Protein AF-A0A662HVH0-F1 (afdb_monomer)

Sequence (252 aa):
MDRKVLMILLIAVSIFCIAAAYYYLGSHKGSSITCSENSIVYVYSSQKQKEKAEKFFETFKQLAAREGLNLSSVETCVIDANSLSRKLRMYPALMYRGKVSGLEQITVGEIDGYHIVDYMVSLNVARYAGIEPTFTYEAKAFIVSGSSPWSRPSVDVSKMKSELERLALAKITDVVEVGVEDSPVEVDVAPALIFESTYNLSEGVQYLEKTGNNYYMLLKAYNVRLAQDYLGAEAAELRKLPAVLSKDLPSL

Secondary structure (DSSP, 8-state):
--HHHHHHHHHHHHHHHHHHHHHHHHTT------PPTTEEEEEESSHHHHTTHHHHHHHHHHHHHHTT---TTSEEEEEEGGGSSS--SEESEEEEES--TTGGGGEEEEETTEEEE-HHHHHHHHHHTT---EESSEEEEEEEE-SSGGGS--S-GGG-HHHHHHHHTSEEEEEEEEEGGG-SS--SEESEEEEE-SS-TTTT-TTEEE-SSSEEEE-HHHHHHHHHHHH--S--EESS--TTTTSSSPP-

Structure (mmCIF, N/CA/C/O backbone):
data_AF-A0A662HVH0-F1
#
_entry.id   AF-A0A662HVH0-F1
#
loop_
_atom_site.group_PDB
_atom_site.id
_atom_site.type_symbol
_atom_site.label_atom_id
_atom_site.label_alt_id
_atom_site.label_comp_id
_atom_site.label_asym_id
_atom_site.label_entity_id
_atom_site.label_seq_id
_atom_site.pdbx_PDB_ins_code
_atom_site.Cartn_x
_atom_site.Cartn_y
_atom_site.Cartn_z
_atom_site.occupancy
_atom_site.B_iso_or_equiv
_atom_site.auth_seq_id
_atom_site.auth_comp_id
_atom_site.auth_asym_id
_atom_site.auth_atom_id
_atom_site.pdbx_PDB_model_num
ATOM 1 N N . MET A 1 1 ? 9.555 -57.363 22.159 1.00 58.09 1 MET A N 1
ATOM 2 C CA . MET A 1 1 ? 9.105 -56.258 23.032 1.00 58.09 1 MET A CA 1
ATOM 3 C C . MET A 1 1 ? 7.840 -56.717 23.739 1.00 58.09 1 MET A C 1
ATOM 5 O O . MET A 1 1 ? 6.946 -57.204 23.059 1.00 58.09 1 MET A O 1
ATOM 9 N N . ASP A 1 2 ? 7.809 -56.673 25.072 1.00 78.06 2 ASP A N 1
ATOM 10 C CA . ASP A 1 2 ? 6.676 -57.167 25.868 1.00 78.06 2 ASP A CA 1
ATOM 11 C C . ASP A 1 2 ? 5.392 -56.396 25.507 1.00 78.06 2 ASP A C 1
ATOM 13 O O . ASP A 1 2 ? 5.405 -55.171 25.355 1.00 78.06 2 ASP A O 1
ATOM 17 N N . ARG A 1 3 ? 4.276 -57.115 25.353 1.00 71.06 3 ARG A N 1
ATOM 18 C CA . ARG A 1 3 ? 2.962 -56.569 24.979 1.00 71.06 3 ARG A CA 1
ATOM 19 C C . ARG A 1 3 ? 2.502 -55.483 25.961 1.00 71.06 3 ARG A C 1
ATOM 21 O O . ARG A 1 3 ? 1.822 -54.547 25.551 1.00 71.06 3 ARG A O 1
ATOM 28 N N . LYS A 1 4 ? 2.933 -55.565 27.226 1.00 71.94 4 LYS A N 1
ATOM 29 C CA . LYS A 1 4 ? 2.691 -54.537 28.253 1.00 71.94 4 LYS A CA 1
ATOM 30 C C . LYS A 1 4 ? 3.462 -53.243 27.983 1.00 71.94 4 LYS A C 1
ATOM 32 O O . LYS A 1 4 ? 2.906 -52.160 28.130 1.00 71.94 4 LYS A O 1
ATOM 37 N N . VAL A 1 5 ? 4.710 -53.350 27.527 1.00 75.69 5 VAL A N 1
ATOM 38 C CA . VAL A 1 5 ? 5.564 -52.196 27.193 1.00 75.69 5 VAL A CA 1
ATOM 39 C C . VAL A 1 5 ? 5.031 -51.468 25.957 1.00 75.69 5 VAL A C 1
ATOM 41 O O . VAL A 1 5 ? 4.975 -50.241 25.947 1.00 75.69 5 VAL A O 1
ATOM 44 N N . LEU A 1 6 ? 4.548 -52.211 24.953 1.00 75.31 6 LEU A N 1
ATOM 45 C CA . LEU A 1 6 ? 3.899 -51.635 23.769 1.00 75.31 6 LEU A CA 1
ATOM 46 C C . LEU A 1 6 ? 2.610 -50.869 24.131 1.00 75.31 6 LEU A C 1
ATOM 48 O O . LEU A 1 6 ? 2.374 -49.784 23.607 1.00 75.31 6 LEU A O 1
ATOM 52 N N . MET A 1 7 ? 1.796 -51.406 25.046 1.00 76.12 7 MET A N 1
ATOM 53 C CA . MET A 1 7 ? 0.560 -50.751 25.494 1.00 76.12 7 MET A CA 1
ATOM 54 C C . MET A 1 7 ? 0.833 -49.440 26.241 1.00 76.12 7 MET A C 1
ATOM 56 O O . MET A 1 7 ? 0.170 -48.439 25.981 1.00 76.12 7 MET A O 1
ATOM 60 N N . ILE A 1 8 ? 1.834 -49.426 27.127 1.00 81.50 8 ILE A N 1
ATOM 61 C CA . ILE A 1 8 ? 2.221 -48.227 27.886 1.00 81.50 8 ILE A CA 1
ATOM 62 C C . ILE A 1 8 ? 2.733 -47.128 26.944 1.00 81.50 8 ILE A C 1
ATOM 64 O O . ILE A 1 8 ? 2.356 -45.967 27.096 1.00 81.50 8 ILE A O 1
ATOM 68 N N . LEU A 1 9 ? 3.530 -47.490 25.934 1.00 79.50 9 LEU A N 1
ATOM 69 C CA . LEU A 1 9 ? 4.018 -46.551 24.919 1.00 79.50 9 LEU A CA 1
ATOM 70 C C . LEU A 1 9 ? 2.881 -45.931 24.100 1.00 79.50 9 LEU A C 1
ATOM 72 O O . LEU A 1 9 ? 2.877 -44.722 23.886 1.00 79.50 9 LEU A O 1
ATOM 76 N N . LEU A 1 10 ? 1.889 -46.724 23.689 1.00 79.69 10 LEU A N 1
ATOM 77 C CA . LEU A 1 10 ? 0.737 -46.210 22.940 1.00 79.69 10 LEU A CA 1
ATOM 78 C C . LEU A 1 10 ? -0.108 -45.235 23.768 1.00 79.69 10 LEU A C 1
ATOM 80 O O . LEU A 1 10 ? -0.537 -44.205 23.246 1.00 79.69 10 LEU A O 1
ATOM 84 N N . ILE A 1 11 ? -0.309 -45.521 25.057 1.00 83.50 11 ILE A N 1
ATOM 85 C CA . ILE A 1 11 ? -1.021 -44.626 25.982 1.00 83.50 11 ILE A CA 1
ATOM 86 C C . ILE A 1 11 ? -0.234 -43.325 26.193 1.00 83.50 11 ILE A C 1
ATOM 88 O O . ILE A 1 11 ? -0.804 -42.240 26.120 1.00 83.50 11 ILE A O 1
ATOM 92 N N . ALA A 1 12 ? 1.084 -43.402 26.386 1.00 81.62 12 ALA A N 1
ATOM 93 C CA . ALA A 1 12 ? 1.922 -42.216 26.555 1.00 81.62 12 ALA A CA 1
ATOM 94 C C . ALA A 1 12 ? 1.919 -41.313 25.307 1.00 81.62 12 ALA A C 1
ATOM 96 O O . ALA A 1 12 ? 1.775 -40.097 25.428 1.00 81.62 12 ALA A O 1
ATOM 97 N N . VAL A 1 13 ? 2.012 -41.899 24.107 1.00 84.00 13 VAL A N 1
ATOM 98 C CA . VAL A 1 13 ? 1.968 -41.152 22.838 1.00 84.00 13 VAL A CA 1
ATOM 99 C C . VAL A 1 13 ? 0.604 -40.501 22.629 1.00 84.00 13 VAL A C 1
ATOM 101 O O . VAL A 1 13 ? 0.537 -39.337 22.252 1.00 84.00 13 VAL A O 1
ATOM 104 N N . SER A 1 14 ? -0.490 -41.207 22.920 1.00 79.12 14 SER A N 1
ATOM 105 C CA . SER A 1 14 ? -1.839 -40.646 22.771 1.00 79.12 14 SER A CA 1
ATOM 106 C C . SER A 1 14 ? -2.115 -39.513 23.763 1.00 79.12 14 SER A C 1
ATOM 108 O O . SER A 1 14 ? -2.644 -38.480 23.355 1.00 79.12 14 SER A O 1
ATOM 110 N N . ILE A 1 15 ? -1.676 -39.631 25.021 1.00 83.12 15 ILE A N 1
ATOM 111 C CA . ILE A 1 15 ? -1.747 -38.531 25.998 1.00 83.12 15 ILE A CA 1
ATOM 112 C C . ILE A 1 15 ? -0.917 -37.333 25.523 1.00 83.12 15 ILE A C 1
ATOM 114 O O . ILE A 1 15 ? -1.390 -36.199 25.594 1.00 83.12 15 ILE A O 1
ATOM 118 N N . PHE A 1 16 ? 0.286 -37.566 24.991 1.00 83.44 16 PHE A N 1
ATOM 119 C CA . PHE A 1 16 ? 1.134 -36.498 24.465 1.00 83.44 16 PHE A CA 1
ATOM 120 C C . PHE A 1 16 ? 0.508 -35.811 23.243 1.00 83.44 16 PHE A C 1
ATOM 122 O O . PHE A 1 16 ? 0.508 -34.587 23.172 1.00 83.44 16 PHE A O 1
ATOM 129 N N . CYS A 1 17 ? -0.098 -36.563 22.319 1.00 78.38 17 CYS A N 1
ATOM 130 C CA . CYS A 1 17 ? -0.823 -36.004 21.177 1.00 78.38 17 CYS A CA 1
ATOM 131 C C . CYS A 1 17 ? -2.046 -35.186 21.609 1.00 78.38 17 CYS A C 1
ATOM 133 O O . CYS A 1 17 ? -2.277 -34.115 21.056 1.00 78.38 17 CYS A O 1
ATOM 135 N N . ILE A 1 18 ? -2.804 -35.648 22.610 1.00 79.69 18 ILE A N 1
ATOM 136 C CA . ILE A 1 18 ? -3.952 -34.906 23.151 1.00 79.69 18 ILE A CA 1
ATOM 137 C C . ILE A 1 18 ? -3.481 -33.626 23.847 1.00 79.69 18 ILE A C 1
ATOM 139 O O . ILE A 1 18 ? -4.064 -32.571 23.621 1.00 79.69 18 ILE A O 1
ATOM 143 N N . ALA A 1 19 ? -2.411 -33.687 24.643 1.00 74.31 19 ALA A N 1
ATOM 144 C CA . ALA A 1 19 ? -1.839 -32.518 25.307 1.00 74.31 19 ALA A CA 1
ATOM 145 C C . ALA A 1 19 ? -1.260 -31.513 24.300 1.00 74.31 19 ALA A C 1
ATOM 147 O O . ALA A 1 19 ? -1.509 -30.317 24.425 1.00 74.31 19 ALA A O 1
ATOM 148 N N . ALA A 1 20 ? -0.555 -31.986 23.268 1.00 73.44 20 ALA A N 1
ATOM 149 C CA . ALA A 1 20 ? -0.045 -31.152 22.185 1.00 73.44 20 ALA A CA 1
ATOM 150 C C . ALA A 1 20 ? -1.188 -30.511 21.388 1.00 73.44 20 ALA A C 1
ATOM 152 O O . ALA A 1 20 ? -1.132 -29.315 21.126 1.00 73.44 20 ALA A O 1
ATOM 153 N N . ALA A 1 21 ? -2.256 -31.254 21.078 1.00 70.94 21 ALA A N 1
ATOM 154 C CA . ALA A 1 21 ? -3.449 -30.713 20.430 1.00 70.94 21 ALA A CA 1
ATOM 155 C C . ALA A 1 21 ? -4.165 -29.683 21.316 1.00 70.94 21 ALA A C 1
ATOM 157 O O . ALA A 1 21 ? -4.548 -28.629 20.821 1.00 70.94 21 ALA A O 1
ATOM 158 N N . TYR A 1 22 ? -4.286 -29.928 22.625 1.00 72.06 22 TYR A N 1
ATOM 159 C CA . TYR A 1 22 ? -4.839 -28.961 23.581 1.00 72.06 22 TYR A CA 1
ATOM 160 C C . TYR A 1 22 ? -3.975 -27.709 23.718 1.00 72.06 22 TYR A C 1
ATOM 162 O O . TYR A 1 22 ? -4.516 -26.620 23.875 1.00 72.06 22 TYR A O 1
ATOM 170 N N . TYR A 1 23 ? -2.651 -27.838 23.641 1.00 68.50 23 TYR A N 1
ATOM 171 C CA . TYR A 1 23 ? -1.737 -26.700 23.675 1.00 68.50 23 TYR A CA 1
ATOM 172 C C . TYR A 1 23 ? -1.801 -25.899 22.367 1.00 68.50 23 TYR A C 1
ATOM 174 O O . TYR A 1 23 ? -1.871 -24.674 22.398 1.00 68.50 23 TYR A O 1
ATOM 182 N N . TYR A 1 24 ? -1.881 -26.580 21.220 1.00 59.34 24 TYR A N 1
ATOM 183 C CA . TYR A 1 24 ? -2.010 -25.951 19.901 1.00 59.34 24 TYR A CA 1
ATOM 184 C C . TYR A 1 24 ? -3.370 -25.257 19.722 1.00 59.34 24 TYR A C 1
ATOM 186 O O . TYR A 1 24 ? -3.438 -24.133 19.236 1.00 59.34 24 TYR A O 1
ATOM 194 N N . LEU A 1 25 ? -4.458 -25.886 20.181 1.00 54.53 25 LEU A N 1
ATOM 195 C CA . LEU A 1 25 ? -5.808 -25.309 20.169 1.00 54.53 25 LEU A CA 1
ATOM 196 C C . LEU A 1 25 ? -5.990 -24.245 21.263 1.00 54.53 25 LEU A C 1
ATOM 198 O O . LEU A 1 25 ? -6.686 -23.254 21.055 1.00 54.53 25 LEU A O 1
ATOM 202 N N . GLY A 1 26 ? -5.349 -24.413 22.422 1.00 43.19 26 GLY A N 1
ATOM 203 C CA . GLY A 1 26 ? -5.381 -23.463 23.535 1.00 43.19 26 GLY A CA 1
ATOM 204 C C . GLY A 1 26 ? -4.586 -22.185 23.265 1.00 43.19 26 GLY A C 1
ATOM 205 O O . GLY A 1 26 ? -5.010 -21.110 23.684 1.00 43.19 26 GLY A O 1
ATOM 206 N N . SER A 1 27 ? -3.493 -22.276 22.498 1.00 42.00 27 SER A N 1
ATOM 207 C CA . SER A 1 27 ? -2.695 -21.123 22.054 1.00 42.00 27 SER A CA 1
ATOM 208 C C . SER A 1 27 ? -3.391 -20.274 20.978 1.00 42.00 27 SER A C 1
ATOM 210 O O . SER A 1 27 ? -2.929 -19.172 20.695 1.00 42.00 27 SER A O 1
ATOM 212 N N . HIS A 1 28 ? -4.506 -20.747 20.408 1.00 43.91 28 HIS A N 1
ATOM 213 C CA . HIS A 1 28 ? -5.344 -20.006 19.457 1.00 43.91 28 HIS A CA 1
ATOM 214 C C . HIS A 1 28 ? -6.602 -19.389 20.083 1.00 43.91 28 HIS A C 1
ATOM 216 O O . HIS A 1 28 ? -7.465 -18.886 19.364 1.00 43.91 28 HIS A O 1
ATOM 222 N N . LYS A 1 29 ? -6.708 -19.330 21.417 1.00 39.53 29 LYS A N 1
ATOM 223 C CA . LYS A 1 29 ? -7.638 -18.389 22.058 1.00 39.53 29 LYS A CA 1
ATOM 224 C C . LYS A 1 29 ? -7.050 -16.982 21.998 1.00 39.53 29 LYS A C 1
ATOM 226 O O . LYS A 1 29 ? -6.612 -16.427 23.003 1.00 39.53 29 LYS A O 1
ATOM 231 N N . GLY A 1 30 ? -7.056 -16.408 20.795 1.00 39.28 30 GLY A N 1
ATOM 232 C CA . GLY A 1 30 ? -7.009 -14.965 20.637 1.00 39.28 30 GLY A CA 1
ATOM 233 C C . GLY A 1 30 ? -8.131 -14.382 21.487 1.00 39.28 30 GLY A C 1
ATOM 234 O O . GLY A 1 30 ? -9.295 -14.744 21.325 1.00 39.28 30 GLY A O 1
ATOM 235 N N . SER A 1 31 ? -7.766 -13.549 22.458 1.00 38.56 31 SER A N 1
ATOM 236 C CA . SER A 1 31 ? -8.693 -12.660 23.148 1.00 38.56 31 SER A CA 1
ATOM 237 C C . SER A 1 31 ? -9.536 -11.968 22.080 1.00 38.56 31 SER A C 1
ATOM 239 O O . SER A 1 31 ? -9.022 -11.101 21.373 1.00 38.56 31 SER A O 1
ATOM 241 N N . SER A 1 32 ? -10.798 -12.371 21.921 1.00 47.47 32 SER A N 1
ATOM 242 C CA . SER A 1 32 ? -11.697 -11.760 20.952 1.00 47.47 32 SER A CA 1
ATOM 243 C C . SER A 1 32 ? -12.052 -10.368 21.466 1.00 47.47 32 SER A C 1
ATOM 245 O O . SER A 1 32 ? -13.050 -10.180 22.161 1.00 47.47 32 SER A O 1
ATOM 247 N N . ILE A 1 33 ? -11.207 -9.381 21.167 1.00 55.00 33 ILE A N 1
ATOM 248 C CA . ILE A 1 33 ? -11.609 -7.979 21.208 1.00 55.00 33 ILE A CA 1
ATOM 249 C C . ILE A 1 33 ? -12.623 -7.839 20.074 1.00 55.00 33 ILE A C 1
ATOM 251 O O . ILE A 1 33 ? -12.277 -7.608 18.920 1.00 55.00 33 ILE A O 1
ATOM 255 N N . THR A 1 34 ? -13.885 -8.116 20.382 1.00 74.62 34 THR A N 1
ATOM 256 C CA . THR A 1 34 ? -14.983 -7.969 19.436 1.00 74.62 34 THR A CA 1
ATOM 257 C C . THR A 1 34 ? -15.445 -6.528 19.477 1.00 74.62 34 THR A C 1
ATOM 259 O O . THR A 1 34 ? -16.114 -6.121 20.425 1.00 74.62 34 THR A O 1
ATOM 262 N N . CYS A 1 35 ? -15.092 -5.764 18.445 1.00 89.94 35 CYS A N 1
ATOM 263 C CA . CYS A 1 35 ? -15.672 -4.446 18.205 1.00 89.94 35 CYS A CA 1
ATOM 264 C C . CYS A 1 35 ? -17.202 -4.549 18.111 1.00 89.94 35 CYS A C 1
ATOM 266 O O . CYS A 1 35 ? -17.718 -5.588 17.686 1.00 89.94 35 CYS A O 1
ATOM 268 N N . SER A 1 36 ? -17.929 -3.496 18.475 1.00 91.38 36 SE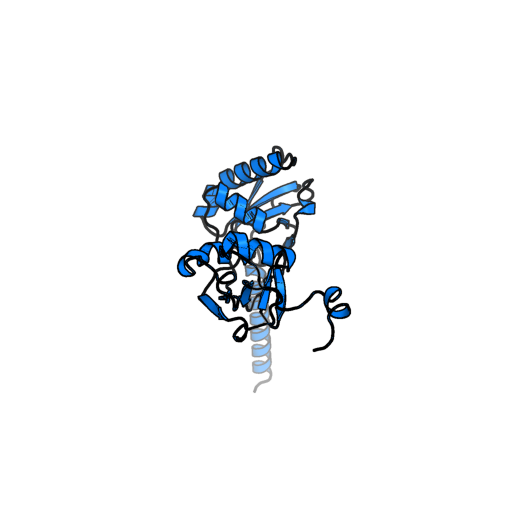R A N 1
ATOM 269 C CA . SER A 1 36 ? -19.380 -3.420 18.276 1.00 91.38 36 SER A CA 1
ATOM 270 C C . SER A 1 36 ? -19.761 -3.611 16.802 1.00 91.38 36 SER A C 1
ATOM 272 O O . SER A 1 36 ? -18.949 -3.409 15.890 1.00 91.38 36 SER A O 1
ATOM 274 N N . GLU A 1 37 ? -20.999 -4.042 16.552 1.00 90.31 37 GLU A N 1
ATOM 275 C CA . GLU A 1 37 ? -21.543 -4.027 15.194 1.00 90.31 37 GLU A CA 1
ATOM 276 C C . GLU A 1 37 ? -21.627 -2.587 14.673 1.00 90.31 37 GLU A C 1
ATOM 278 O O . GLU A 1 37 ? -21.941 -1.669 15.425 1.00 90.31 37 GLU A O 1
ATOM 283 N N . ASN A 1 38 ? -21.372 -2.400 13.375 1.00 93.50 38 ASN A N 1
ATOM 284 C CA . ASN A 1 38 ? -21.363 -1.100 12.693 1.00 93.50 38 ASN A CA 1
ATOM 285 C C . ASN A 1 38 ? -20.290 -0.144 13.239 1.00 93.50 38 ASN A C 1
ATOM 287 O O . ASN A 1 38 ? -20.556 1.023 13.522 1.00 93.50 38 ASN A O 1
ATOM 291 N N . SER A 1 39 ? -19.063 -0.650 13.362 1.00 96.25 39 SER A N 1
ATOM 292 C CA . SER A 1 39 ? -17.900 0.119 13.810 1.00 96.25 39 SER A CA 1
ATOM 293 C C . SER A 1 39 ? -16.828 0.214 12.728 1.00 96.25 39 SER A C 1
ATOM 295 O O . SER A 1 39 ? -16.625 -0.712 11.940 1.00 96.25 39 SER A O 1
ATOM 297 N N . ILE A 1 40 ? -16.117 1.341 12.711 1.00 97.69 40 ILE A N 1
ATOM 298 C CA . ILE A 1 40 ? -14.885 1.532 11.944 1.00 97.69 40 ILE A CA 1
ATOM 299 C C . ILE A 1 40 ? -13.724 1.052 12.810 1.00 97.69 40 ILE A C 1
ATOM 301 O O . ILE A 1 40 ? -13.585 1.436 13.971 1.00 97.69 40 ILE A O 1
ATOM 305 N N . VAL A 1 41 ? -12.866 0.220 12.239 1.00 97.94 41 VAL A N 1
ATOM 306 C CA . VAL A 1 41 ? -11.825 -0.500 12.962 1.00 97.94 41 VAL A CA 1
ATOM 307 C C . VAL A 1 41 ? -10.449 -0.055 12.482 1.00 97.94 41 VAL A C 1
ATOM 309 O O . VAL A 1 41 ? -10.144 -0.102 11.292 1.00 97.94 41 VAL A O 1
ATOM 312 N N . TYR A 1 42 ? -9.608 0.364 13.422 1.00 98.31 42 TYR A N 1
ATOM 313 C CA . TY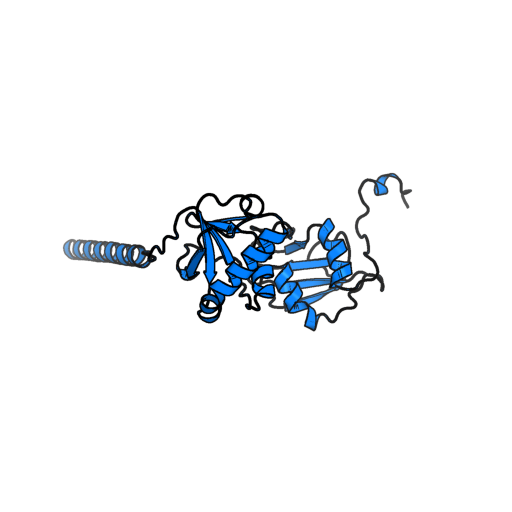R A 1 42 ? -8.202 0.689 13.209 1.00 98.31 42 TYR A CA 1
ATOM 314 C C . TYR A 1 42 ? -7.333 -0.461 13.706 1.00 98.31 42 TYR A C 1
ATOM 316 O O . TYR A 1 42 ? -7.352 -0.801 14.892 1.00 98.31 42 TYR A O 1
ATOM 324 N N . VAL A 1 43 ? -6.554 -1.043 12.800 1.00 98.12 43 VAL A N 1
ATOM 325 C CA . VAL A 1 43 ? -5.641 -2.146 13.106 1.00 98.12 43 VAL A CA 1
ATOM 326 C C . VAL A 1 43 ? -4.219 -1.620 13.173 1.00 98.12 43 VAL A C 1
ATOM 328 O O . VAL A 1 43 ? -3.726 -1.070 12.189 1.00 98.12 43 VAL A O 1
ATOM 331 N N . TYR A 1 44 ? -3.538 -1.819 14.299 1.00 97.94 44 TYR A N 1
ATOM 332 C CA . TYR A 1 44 ? -2.159 -1.365 14.499 1.00 97.94 44 TYR A CA 1
ATOM 333 C C . TYR A 1 44 ? -1.179 -2.532 14.627 1.00 97.94 44 TYR A C 1
ATOM 335 O O . TYR A 1 44 ? -1.528 -3.586 15.150 1.00 97.94 44 TYR A O 1
ATOM 343 N N . SER A 1 45 ? 0.074 -2.327 14.213 1.00 97.38 45 SER A N 1
ATOM 344 C CA . SER A 1 45 ? 1.163 -3.298 14.418 1.00 97.38 45 SER A CA 1
ATOM 345 C C . SER A 1 45 ? 2.173 -2.878 15.488 1.00 97.38 45 SER A C 1
ATOM 347 O O . SER A 1 45 ? 3.049 -3.659 15.856 1.00 97.38 45 SER A O 1
ATOM 349 N N . SER A 1 46 ? 2.084 -1.643 15.991 1.00 97.62 46 SER A N 1
ATOM 350 C CA . SER A 1 46 ? 2.996 -1.118 17.009 1.00 97.62 46 SER A CA 1
ATOM 351 C C . SER A 1 46 ? 2.304 -0.176 17.991 1.00 97.62 46 SER A C 1
ATOM 353 O O . SER A 1 46 ? 1.302 0.464 17.669 1.00 97.62 46 SER A O 1
ATOM 355 N N . GLN A 1 47 ? 2.896 -0.023 19.176 1.00 96.62 47 GLN A N 1
ATOM 356 C CA . GLN A 1 47 ? 2.408 0.903 20.202 1.00 96.62 47 GLN A CA 1
ATOM 357 C C . GLN A 1 47 ? 2.374 2.363 19.704 1.00 96.62 47 GLN A C 1
ATOM 359 O O . GLN A 1 47 ? 1.402 3.072 19.945 1.00 96.62 47 GLN A O 1
ATOM 364 N N . LYS A 1 48 ? 3.373 2.781 18.910 1.00 96.88 48 LYS A N 1
ATOM 365 C CA . LYS A 1 48 ? 3.405 4.116 18.283 1.00 96.88 48 LYS A CA 1
ATOM 366 C C . LYS A 1 48 ? 2.229 4.361 17.335 1.00 96.88 48 LYS A C 1
ATOM 368 O O . LYS A 1 48 ? 1.775 5.493 17.207 1.00 96.88 48 LYS A O 1
ATOM 373 N N . GLN A 1 49 ? 1.769 3.327 16.631 1.00 97.56 49 GLN A N 1
ATOM 374 C CA . GLN A 1 49 ? 0.577 3.417 15.787 1.00 97.56 49 GLN A CA 1
ATOM 375 C C . GLN A 1 49 ? -0.687 3.462 16.650 1.00 97.56 49 GLN A C 1
ATOM 377 O O . GLN A 1 49 ? -1.514 4.348 16.461 1.00 97.56 49 GLN A O 1
ATOM 382 N N . LYS A 1 50 ? -0.793 2.586 17.659 1.00 97.69 50 LYS A N 1
ATOM 383 C CA . LYS A 1 50 ? -1.922 2.557 18.602 1.00 97.69 50 LYS A CA 1
ATOM 384 C C . LYS A 1 50 ? -2.222 3.930 19.209 1.00 97.69 50 LYS A C 1
ATOM 386 O O . LYS A 1 50 ? -3.372 4.352 19.228 1.00 97.69 50 LYS A O 1
ATOM 391 N N . GLU A 1 51 ? -1.190 4.644 19.650 1.00 97.56 51 GLU A N 1
ATOM 392 C CA . GLU A 1 51 ? -1.301 5.986 20.246 1.00 97.56 51 GLU A CA 1
ATOM 393 C C . GLU A 1 51 ? -1.823 7.056 19.275 1.00 97.56 51 GLU A C 1
ATOM 395 O O . GLU A 1 51 ? -2.306 8.097 19.707 1.00 97.56 51 GLU A O 1
ATOM 400 N N . LYS A 1 52 ? -1.757 6.809 17.962 1.00 97.75 52 LYS A N 1
ATOM 401 C CA . LYS A 1 52 ? -2.226 7.729 16.918 1.00 97.75 52 LYS A CA 1
ATOM 402 C C . LYS A 1 52 ? -3.579 7.328 16.313 1.00 97.75 52 LYS A C 1
ATOM 404 O O . LYS A 1 52 ? -3.998 7.939 15.329 1.00 97.75 52 LYS A O 1
ATOM 409 N N . ALA A 1 53 ? -4.264 6.331 16.878 1.00 97.75 53 ALA A N 1
ATOM 410 C CA . ALA A 1 53 ? -5.531 5.821 16.351 1.00 97.75 53 ALA A CA 1
ATOM 411 C C . ALA A 1 53 ? -6.627 6.898 16.268 1.00 97.75 53 ALA A C 1
ATOM 413 O O . ALA A 1 53 ? -7.306 7.000 15.251 1.00 97.75 53 ALA A O 1
ATOM 414 N N . GLU A 1 54 ? -6.766 7.741 17.295 1.00 97.50 54 GLU A N 1
ATOM 415 C CA . GLU A 1 54 ? -7.761 8.824 17.318 1.00 97.50 54 GLU A CA 1
ATOM 416 C C . GLU A 1 54 ? -7.553 9.801 16.155 1.00 97.50 54 GLU A C 1
ATOM 418 O O . GLU A 1 54 ? -8.454 9.997 15.340 1.00 97.50 54 GLU A O 1
ATOM 423 N N . LYS A 1 55 ? -6.319 10.291 15.982 1.00 97.94 55 LYS A N 1
ATOM 424 C CA . LYS A 1 55 ? -5.947 11.155 14.855 1.00 97.94 55 LYS A CA 1
ATOM 425 C C . LYS A 1 55 ? -6.217 10.489 13.506 1.00 97.94 55 LYS A C 1
ATOM 427 O O . LYS A 1 55 ? -6.643 11.155 12.562 1.00 97.94 55 LYS A O 1
ATOM 432 N N . PHE A 1 56 ? -5.963 9.185 13.387 1.00 98.44 56 PHE A N 1
ATOM 433 C CA . PHE A 1 56 ? -6.272 8.442 12.168 1.00 98.44 56 PHE A CA 1
ATOM 434 C C . PHE A 1 56 ? -7.779 8.442 11.884 1.00 98.44 56 PHE A C 1
ATOM 436 O O . PHE A 1 56 ? -8.176 8.739 10.760 1.00 98.44 56 PHE A O 1
ATOM 443 N N . PHE A 1 57 ? -8.623 8.164 12.882 1.00 98.06 57 PHE A N 1
ATOM 444 C CA . PHE A 1 57 ? -10.077 8.184 12.712 1.00 98.06 57 PHE A CA 1
ATOM 445 C C . PHE A 1 57 ? -10.610 9.566 12.356 1.00 98.06 57 PHE A C 1
ATOM 447 O O . PHE A 1 57 ? -11.422 9.673 11.442 1.00 98.06 57 PHE A O 1
ATOM 454 N N . GLU A 1 58 ? -10.158 10.616 13.040 1.00 97.25 58 GLU A N 1
ATOM 455 C CA . GLU A 1 58 ? -10.538 11.993 12.715 1.00 97.25 58 GLU A CA 1
ATOM 456 C C . GLU A 1 58 ? -10.174 12.332 11.270 1.00 97.25 58 GLU A C 1
ATOM 458 O O . GLU A 1 58 ? -11.013 12.822 10.513 1.00 97.25 58 GLU A O 1
ATOM 463 N N . THR A 1 59 ? -8.948 11.995 10.862 1.00 97.88 59 THR A N 1
ATOM 464 C CA . THR A 1 59 ? -8.466 12.206 9.494 1.00 97.88 59 THR A CA 1
ATOM 465 C C . THR A 1 59 ? -9.317 11.432 8.489 1.00 97.88 59 THR A C 1
ATOM 467 O O . THR A 1 59 ? -9.759 11.998 7.493 1.00 97.88 59 THR A O 1
ATOM 470 N N . PHE A 1 60 ? -9.603 10.156 8.757 1.00 97.81 60 PHE A N 1
ATOM 471 C CA . PHE A 1 60 ? -10.445 9.341 7.888 1.00 97.81 60 PHE A CA 1
ATOM 472 C C . PHE A 1 60 ? -11.856 9.915 7.764 1.00 97.81 60 PHE A C 1
ATOM 474 O O . PHE A 1 60 ? -12.334 10.103 6.650 1.00 97.81 60 PHE A O 1
ATOM 481 N N . LYS A 1 61 ? -12.505 10.254 8.883 1.00 96.31 61 LYS A N 1
ATOM 482 C CA . LYS A 1 61 ? -13.856 10.830 8.897 1.00 96.31 61 LYS A CA 1
ATOM 483 C C . LYS A 1 61 ? -13.905 12.170 8.156 1.00 96.31 61 LYS A C 1
ATOM 485 O O . LYS A 1 61 ? -14.861 12.417 7.428 1.00 96.31 61 LYS A O 1
ATOM 490 N N . GLN A 1 62 ? -12.878 13.012 8.289 1.00 95.75 62 GLN A N 1
ATOM 491 C CA . GLN A 1 62 ? -12.774 14.271 7.545 1.00 95.75 62 GLN A CA 1
ATOM 492 C C . GLN A 1 62 ? -12.622 14.048 6.038 1.00 95.75 62 GLN A C 1
ATOM 494 O O . GLN A 1 62 ? -13.274 14.738 5.257 1.00 95.75 62 GLN A O 1
ATOM 499 N N . LEU A 1 63 ? -11.775 13.103 5.621 1.00 94.62 63 LEU A N 1
ATOM 500 C CA . LEU A 1 63 ? -11.599 12.765 4.207 1.00 94.62 63 LEU A CA 1
ATOM 501 C C . LEU A 1 63 ? -12.876 12.144 3.628 1.00 94.62 63 LEU A C 1
ATOM 503 O O . LEU A 1 63 ? -13.344 12.589 2.588 1.00 94.62 63 LEU A O 1
ATOM 507 N N . ALA A 1 64 ? -13.494 11.203 4.341 1.00 94.25 64 ALA A N 1
ATOM 508 C CA . ALA A 1 64 ? -14.758 10.587 3.953 1.00 94.25 64 ALA A CA 1
ATOM 509 C C . ALA A 1 64 ? -15.877 11.632 3.786 1.00 94.25 64 ALA A C 1
ATOM 511 O O . ALA A 1 64 ? -16.589 11.612 2.786 1.00 94.25 64 ALA A O 1
ATOM 512 N N . ALA A 1 65 ? -15.981 12.602 4.702 1.00 94.50 65 ALA A N 1
ATOM 513 C CA . ALA A 1 65 ? -16.975 13.670 4.611 1.00 94.50 65 ALA A CA 1
ATOM 514 C C . ALA A 1 65 ? -16.801 14.552 3.361 1.00 94.50 65 ALA A C 1
ATOM 516 O O . ALA A 1 65 ? -17.797 15.012 2.804 1.00 94.50 65 ALA A O 1
ATOM 517 N N . ARG A 1 66 ? -15.562 14.766 2.891 1.00 92.25 66 ARG A N 1
ATOM 518 C CA . ARG A 1 66 ? -15.287 15.501 1.638 1.00 92.25 66 ARG A CA 1
ATOM 519 C C . ARG A 1 66 ? -15.765 14.745 0.403 1.00 92.25 66 ARG A C 1
ATOM 521 O O . ARG A 1 66 ? -16.220 15.376 -0.542 1.00 92.25 66 ARG A O 1
ATOM 528 N N . GLU A 1 67 ? -15.730 13.419 0.459 1.00 90.44 67 GLU A N 1
ATOM 529 C CA . GLU A 1 67 ? -16.266 12.525 -0.573 1.00 90.44 67 GLU A CA 1
ATOM 530 C C . GLU A 1 67 ? -17.781 12.270 -0.406 1.00 90.44 67 GLU A C 1
ATOM 532 O O . GLU A 1 67 ? -18.354 11.406 -1.064 1.00 90.44 67 GLU A O 1
ATOM 537 N N . GLY A 1 68 ? -18.456 13.007 0.488 1.00 91.94 68 GLY A N 1
ATOM 538 C CA . GLY A 1 68 ? -19.900 12.898 0.718 1.00 91.94 68 GLY A CA 1
ATOM 539 C C . GLY A 1 68 ? -20.326 11.761 1.656 1.00 91.94 68 GLY A C 1
ATOM 540 O O . GLY A 1 68 ? -21.523 11.528 1.823 1.00 91.94 68 GLY A O 1
ATOM 541 N N . LEU A 1 69 ? -19.383 11.073 2.305 1.00 92.69 69 LEU A N 1
ATOM 542 C CA . LEU A 1 69 ? -19.658 10.003 3.266 1.00 92.69 69 LEU A CA 1
ATOM 543 C C . LEU A 1 69 ? -19.676 10.543 4.702 1.00 92.69 69 LEU A C 1
ATOM 545 O O . LEU A 1 69 ? -18.640 10.879 5.278 1.00 92.69 69 LEU A O 1
ATOM 549 N N . ASN A 1 70 ? -20.856 10.594 5.324 1.00 91.81 70 ASN A N 1
ATOM 550 C CA . ASN A 1 70 ? -20.976 11.013 6.719 1.00 91.81 70 ASN A CA 1
ATOM 551 C C . ASN A 1 70 ? -20.741 9.840 7.682 1.00 91.81 70 ASN A C 1
ATOM 553 O O . ASN A 1 70 ? -21.635 9.035 7.928 1.00 91.81 70 ASN A O 1
ATOM 557 N N . LEU A 1 71 ? -19.544 9.795 8.268 1.00 93.56 71 LEU A N 1
ATOM 558 C CA . LEU A 1 71 ? -19.129 8.771 9.233 1.00 93.56 71 LEU A CA 1
ATOM 559 C C . LEU A 1 71 ? -18.981 9.314 10.665 1.00 93.56 71 LEU A C 1
ATOM 561 O O . LEU A 1 71 ? -18.387 8.664 11.526 1.00 93.56 71 LEU A O 1
ATOM 565 N N . SER A 1 72 ? -19.480 10.524 10.933 1.00 90.00 72 SER A N 1
ATOM 566 C CA . SER A 1 72 ? -19.275 11.216 12.215 1.00 90.00 72 SER A CA 1
ATOM 567 C C . SER A 1 72 ? -19.790 10.406 13.410 1.00 90.00 72 SER A C 1
ATOM 569 O O . SER A 1 72 ? -19.048 10.219 14.375 1.00 90.00 72 SER A O 1
ATOM 571 N N . SER A 1 73 ? -20.997 9.847 13.293 1.00 90.25 73 SER A N 1
ATOM 572 C CA . SER A 1 73 ? -21.677 9.054 14.325 1.00 90.25 73 SER A CA 1
ATOM 573 C C . SER A 1 73 ? -21.274 7.579 14.376 1.00 90.25 73 SER A C 1
ATOM 575 O O . SER A 1 73 ? -21.736 6.866 15.260 1.00 90.25 73 SER A O 1
ATOM 577 N N . VAL A 1 74 ? -20.443 7.104 13.444 1.00 94.62 74 VAL A N 1
ATOM 578 C CA . VAL A 1 74 ? -20.034 5.695 13.415 1.00 94.62 74 VAL A CA 1
ATOM 579 C C . VAL A 1 74 ? -19.011 5.444 14.522 1.00 94.62 74 VAL A C 1
ATOM 581 O O . VAL A 1 74 ? -18.032 6.193 14.653 1.00 94.62 74 VAL A O 1
ATOM 584 N N . GLU A 1 75 ? -19.251 4.402 15.319 1.00 95.06 75 GLU A N 1
ATOM 585 C CA . GLU A 1 75 ? -18.372 4.002 16.418 1.00 95.06 75 GLU A CA 1
ATOM 586 C C . GLU A 1 75 ? -16.991 3.594 15.903 1.00 95.06 75 GLU A C 1
ATOM 588 O O . GLU A 1 75 ? -16.838 3.115 14.777 1.00 95.06 75 GLU A O 1
ATOM 593 N N . THR A 1 76 ? -15.968 3.791 16.731 1.00 96.50 76 THR A N 1
ATOM 594 C CA . THR A 1 76 ? -14.584 3.457 16.394 1.00 96.50 76 THR A CA 1
ATOM 595 C C . THR A 1 76 ? -14.032 2.404 17.345 1.00 96.50 76 THR A C 1
ATOM 597 O O . THR A 1 76 ? -14.337 2.387 18.535 1.00 96.50 76 THR A O 1
ATOM 600 N N . CYS A 1 77 ? -13.206 1.506 16.816 1.00 96.25 77 CYS A N 1
ATOM 601 C CA . CYS A 1 77 ? -12.609 0.410 17.569 1.00 96.25 77 CYS A CA 1
ATOM 602 C C . CYS A 1 77 ? -11.146 0.221 17.174 1.00 96.25 77 CYS A C 1
ATOM 604 O O . CYS A 1 77 ? -10.792 0.317 16.003 1.00 96.25 77 CYS A O 1
ATOM 606 N N . VAL A 1 78 ? -10.286 -0.071 18.143 1.00 97.31 78 VAL A N 1
ATOM 607 C CA . VAL A 1 78 ? -8.848 -0.250 17.922 1.00 97.31 78 VAL A CA 1
ATOM 608 C C . VAL A 1 78 ? -8.470 -1.683 18.260 1.00 97.31 78 VAL A C 1
ATOM 610 O O . VAL A 1 78 ? -8.723 -2.128 19.379 1.00 97.31 78 VAL A O 1
ATOM 613 N N . ILE A 1 79 ? -7.840 -2.390 17.323 1.00 96.25 79 ILE A N 1
ATOM 614 C CA . ILE A 1 79 ? -7.406 -3.777 17.524 1.00 96.25 79 ILE A CA 1
ATOM 615 C C . ILE A 1 79 ? -5.943 -3.984 17.133 1.00 96.25 79 ILE A C 1
ATOM 617 O O . ILE A 1 79 ? -5.398 -3.306 16.261 1.00 96.25 79 ILE A O 1
ATOM 621 N N . ASP A 1 80 ? -5.305 -4.940 17.801 1.00 96.31 80 ASP A N 1
ATOM 622 C CA . ASP A 1 80 ? -3.930 -5.346 17.520 1.00 96.31 80 ASP A CA 1
ATOM 623 C C . ASP A 1 80 ? -3.889 -6.259 16.290 1.00 96.31 80 ASP A C 1
ATOM 625 O O . ASP A 1 80 ? -4.689 -7.190 16.185 1.00 96.31 80 ASP A O 1
ATOM 629 N N . ALA A 1 81 ? -2.934 -6.051 15.385 1.00 96.12 81 ALA A N 1
ATOM 630 C CA . ALA A 1 81 ? -2.725 -6.906 14.219 1.00 96.12 81 ALA A CA 1
ATOM 631 C C . ALA A 1 81 ? -2.563 -8.394 14.577 1.00 96.12 81 ALA A C 1
ATOM 633 O O . ALA A 1 81 ? -2.990 -9.256 13.813 1.00 96.12 81 ALA A O 1
ATOM 634 N N . ASN A 1 82 ? -1.986 -8.708 15.742 1.00 94.69 82 ASN A N 1
ATOM 635 C CA . ASN A 1 82 ? -1.788 -10.088 16.195 1.00 94.69 82 ASN A CA 1
ATOM 636 C C . ASN A 1 82 ? -3.078 -10.761 16.692 1.00 94.69 82 ASN A C 1
ATOM 638 O O . ASN A 1 82 ? -3.066 -11.955 16.975 1.00 94.69 82 ASN A O 1
ATOM 642 N N . SER A 1 83 ? -4.177 -10.012 16.825 1.00 93.12 83 SER A N 1
ATOM 643 C CA . SER A 1 83 ? -5.489 -10.576 17.168 1.00 93.12 83 SER A CA 1
ATOM 644 C C . SER A 1 83 ? -6.224 -11.183 15.968 1.00 93.12 83 SER A C 1
ATOM 646 O O . SER A 1 83 ? -7.217 -11.878 16.165 1.00 93.12 83 SER A O 1
ATOM 648 N N . LEU A 1 84 ? -5.732 -10.944 14.747 1.00 94.31 84 LEU A N 1
ATOM 649 C CA . LEU A 1 84 ? -6.314 -11.439 13.501 1.00 94.31 84 LEU A CA 1
ATOM 650 C C . LEU A 1 84 ? -5.737 -12.807 13.104 1.00 94.31 84 LEU A C 1
ATOM 652 O O . LEU A 1 84 ? -4.570 -13.107 13.359 1.00 94.31 84 LEU A O 1
ATOM 656 N N . SER A 1 85 ? -6.536 -13.622 12.413 1.00 93.94 85 SER A N 1
ATOM 657 C CA . SER A 1 85 ? -6.172 -14.971 11.951 1.00 93.94 85 SER A CA 1
ATOM 658 C C . SER A 1 85 ? -5.088 -14.984 10.871 1.00 93.94 85 SER A C 1
ATOM 660 O O . SER A 1 85 ? -4.356 -15.966 10.730 1.00 93.94 85 SER A O 1
ATOM 662 N N . ARG A 1 86 ? -4.951 -13.889 10.118 1.00 92.00 86 ARG A N 1
ATOM 663 C CA . ARG A 1 86 ? -3.876 -13.667 9.146 1.00 92.00 86 ARG A CA 1
ATOM 664 C C . ARG A 1 86 ? -3.410 -12.216 9.174 1.00 92.00 86 ARG A C 1
ATOM 666 O O . ARG A 1 86 ? -4.150 -11.308 9.542 1.00 92.00 86 ARG A O 1
ATOM 673 N N . LYS A 1 87 ? -2.172 -11.996 8.732 1.00 92.94 87 LYS A N 1
ATOM 674 C CA . LYS A 1 87 ? -1.619 -10.647 8.587 1.00 92.94 87 LYS A CA 1
ATOM 675 C C . LYS A 1 87 ? -2.304 -9.909 7.436 1.00 92.94 87 LYS A C 1
ATOM 677 O O . LYS A 1 87 ? -2.565 -10.493 6.388 1.00 92.94 87 LYS A O 1
ATOM 682 N N . LEU A 1 88 ? -2.524 -8.614 7.628 1.00 94.44 88 LEU A N 1
ATOM 683 C CA . LEU A 1 88 ? -2.916 -7.678 6.579 1.00 94.44 88 LEU A CA 1
ATOM 684 C C . LEU A 1 88 ? -1.689 -7.209 5.790 1.00 94.44 88 LEU A C 1
ATOM 686 O O . LEU A 1 88 ? -0.554 -7.308 6.262 1.00 94.44 88 LEU A O 1
ATOM 690 N N . ARG A 1 89 ? -1.924 -6.652 4.599 1.00 93.75 89 ARG A N 1
ATOM 691 C CA . ARG A 1 89 ? -0.873 -6.160 3.695 1.00 93.75 89 ARG A CA 1
ATOM 692 C C . ARG A 1 89 ? -0.031 -5.032 4.286 1.00 93.75 89 ARG A C 1
ATOM 694 O O . ARG A 1 89 ? 1.183 -4.996 4.080 1.00 93.75 89 ARG A O 1
ATOM 701 N N . MET A 1 90 ? -0.661 -4.132 5.030 1.00 95.69 90 MET A N 1
ATOM 702 C CA . MET A 1 90 ? 0.009 -3.005 5.666 1.00 95.69 90 MET A CA 1
ATOM 703 C C . MET A 1 90 ? -0.682 -2.592 6.963 1.00 95.69 90 MET A C 1
ATOM 705 O O . MET A 1 90 ? -1.838 -2.945 7.185 1.00 95.69 90 MET A O 1
ATOM 709 N N . TYR A 1 91 ? 0.023 -1.809 7.779 1.00 97.69 91 TYR A N 1
ATOM 710 C CA . TYR A 1 91 ? -0.494 -1.200 9.002 1.00 97.69 91 TYR A CA 1
ATOM 711 C C . TYR A 1 91 ? -0.096 0.283 9.099 1.00 97.69 91 TYR A C 1
ATOM 713 O O . TYR A 1 91 ? 1.019 0.613 8.707 1.00 97.69 91 TYR A O 1
ATOM 721 N N . PRO A 1 92 ? -0.934 1.164 9.664 1.00 98.06 92 PRO A N 1
ATOM 722 C CA . PRO A 1 92 ? -2.267 0.822 10.119 1.00 98.06 92 PRO A CA 1
ATOM 723 C C . PRO A 1 92 ? -3.194 0.476 8.954 1.00 98.06 92 PRO A C 1
ATOM 725 O O . PRO A 1 92 ? -3.035 0.995 7.850 1.00 98.06 92 PRO A O 1
ATOM 728 N N . ALA A 1 93 ? -4.132 -0.427 9.212 1.00 97.56 93 ALA A N 1
ATOM 729 C CA . ALA A 1 93 ? -5.170 -0.785 8.258 1.00 97.56 93 ALA A CA 1
ATOM 730 C C . ALA A 1 93 ? -6.528 -0.338 8.779 1.00 97.56 93 ALA A C 1
ATOM 732 O O . ALA A 1 93 ? -6.802 -0.395 9.981 1.00 97.56 93 ALA A O 1
ATOM 733 N N . LEU A 1 94 ? -7.369 0.079 7.846 1.00 98.00 94 LEU A N 1
ATOM 734 C CA . LEU A 1 94 ? -8.756 0.409 8.079 1.00 98.00 94 LEU A CA 1
ATOM 735 C C . LEU A 1 94 ? -9.630 -0.793 7.722 1.00 98.00 94 LEU A C 1
ATOM 737 O O . LEU A 1 94 ? -9.553 -1.343 6.623 1.00 98.00 94 LEU A O 1
ATOM 741 N N . MET A 1 95 ? -10.477 -1.187 8.657 1.00 97.69 95 MET A N 1
ATOM 742 C CA . MET A 1 95 ? -11.519 -2.184 8.448 1.00 97.69 95 MET A CA 1
ATOM 743 C C . MET A 1 95 ? -12.842 -1.644 8.988 1.00 97.69 95 MET A C 1
ATOM 745 O O . MET A 1 95 ? -12.890 -0.568 9.585 1.00 97.69 95 MET A O 1
ATOM 749 N N . TYR A 1 96 ? -13.923 -2.386 8.810 1.00 97.50 96 TYR A N 1
ATOM 750 C CA . TYR A 1 96 ? -15.177 -2.128 9.507 1.00 97.50 96 TYR A CA 1
ATOM 751 C C . TYR A 1 96 ? -15.908 -3.432 9.810 1.00 97.50 96 TYR A C 1
ATOM 753 O O . TYR A 1 96 ? -15.655 -4.462 9.186 1.00 97.50 96 TYR A O 1
ATOM 761 N N . ARG A 1 97 ? -16.804 -3.397 10.795 1.00 95.94 97 ARG A N 1
ATOM 762 C CA . ARG A 1 97 ? -17.651 -4.534 11.168 1.00 95.94 97 ARG A CA 1
ATOM 763 C C . ARG A 1 97 ? -19.111 -4.215 10.882 1.00 95.94 97 ARG A C 1
ATOM 765 O O . ARG A 1 97 ? -19.570 -3.130 11.222 1.00 95.94 97 ARG A O 1
ATOM 772 N N . GLY A 1 98 ? -19.860 -5.179 10.352 1.00 92.75 98 GLY A N 1
ATOM 773 C CA . GLY A 1 98 ? -21.283 -4.999 10.055 1.00 92.75 98 GLY A CA 1
ATOM 774 C C . GLY A 1 98 ? -21.505 -4.126 8.820 1.00 92.75 98 GLY A C 1
ATOM 775 O O . GLY A 1 98 ? -20.749 -4.212 7.857 1.00 92.75 98 GLY A O 1
ATOM 776 N N . LYS A 1 99 ? -22.552 -3.297 8.837 1.00 91.56 99 LYS A N 1
ATOM 777 C CA . LYS A 1 99 ? -22.934 -2.445 7.703 1.00 91.56 99 LYS A CA 1
ATOM 778 C C . LYS A 1 99 ? -22.607 -0.990 8.003 1.00 91.56 99 LYS A C 1
ATOM 780 O O . LYS A 1 99 ? -23.200 -0.387 8.896 1.00 91.56 99 LYS A O 1
ATOM 785 N N . VAL A 1 100 ? -21.684 -0.425 7.231 1.00 93.19 100 VAL A N 1
ATOM 786 C CA . VAL A 1 100 ? -21.298 0.985 7.325 1.00 93.19 100 VAL A CA 1
ATOM 787 C C . VAL A 1 100 ? -21.449 1.608 5.944 1.00 93.19 100 VAL A C 1
ATOM 789 O O . VAL A 1 100 ? -20.581 1.453 5.087 1.00 93.19 100 VAL A O 1
ATOM 792 N N . SER A 1 101 ? -22.564 2.317 5.756 1.00 90.81 101 SER A N 1
ATOM 793 C CA . SER A 1 101 ? -22.987 2.854 4.463 1.00 90.81 101 SER A CA 1
ATOM 794 C C . SER A 1 101 ? -21.872 3.605 3.734 1.00 90.81 101 SER A C 1
ATOM 796 O O . SER A 1 101 ? -21.318 4.578 4.247 1.00 90.81 101 SER A O 1
ATOM 798 N N . GLY A 1 102 ? -21.601 3.177 2.504 1.00 90.12 102 GLY A N 1
ATOM 799 C CA . GLY A 1 102 ? -20.637 3.786 1.593 1.00 90.12 102 GLY A CA 1
ATOM 800 C C . GLY A 1 102 ? -19.253 3.145 1.633 1.00 90.12 102 GLY A C 1
ATOM 801 O O . GLY A 1 102 ? -18.518 3.261 0.654 1.00 90.12 102 GLY A O 1
ATOM 802 N N . LEU A 1 103 ? -18.903 2.414 2.698 1.00 93.94 103 LEU A N 1
ATOM 803 C CA . LEU A 1 103 ? -17.626 1.694 2.757 1.00 93.94 103 LEU A CA 1
ATOM 804 C C . LEU A 1 103 ? -17.631 0.420 1.907 1.00 93.94 103 LEU A C 1
ATOM 806 O O . LEU A 1 103 ? -16.565 -0.062 1.520 1.00 93.94 103 LEU A O 1
ATOM 810 N N . GLU A 1 104 ? -18.807 -0.097 1.545 1.00 91.94 104 GLU A N 1
ATOM 811 C CA . GLU A 1 104 ? -18.934 -1.305 0.726 1.00 91.94 104 GLU A CA 1
ATOM 812 C C . GLU A 1 104 ? -18.287 -1.131 -0.658 1.00 91.94 104 GLU A C 1
ATOM 814 O O . GLU A 1 104 ? -17.701 -2.067 -1.192 1.00 91.94 104 GLU A O 1
ATOM 819 N N . GLN A 1 105 ? -18.329 0.086 -1.213 1.00 89.69 105 GLN A N 1
ATOM 820 C CA . GLN A 1 105 ? -17.786 0.404 -2.543 1.00 89.69 105 GLN A CA 1
ATOM 821 C C . GLN A 1 105 ? -16.253 0.375 -2.595 1.00 89.69 105 GLN A C 1
ATOM 823 O O . GLN A 1 105 ? -15.670 0.219 -3.664 1.00 89.69 105 GLN A O 1
ATOM 828 N N . ILE A 1 106 ? -15.606 0.524 -1.439 1.00 92.00 106 ILE A N 1
ATOM 829 C CA . ILE A 1 106 ? -14.147 0.567 -1.285 1.00 92.00 106 ILE A CA 1
ATOM 830 C C . ILE A 1 106 ? -13.638 -0.620 -0.459 1.00 92.00 106 ILE A C 1
ATOM 832 O O . ILE A 1 106 ? -12.578 -0.551 0.158 1.00 92.00 106 ILE A O 1
ATOM 836 N N . THR A 1 107 ? -14.410 -1.707 -0.411 1.00 94.94 107 THR A N 1
ATOM 837 C CA . THR A 1 107 ? -14.045 -2.940 0.292 1.00 94.94 107 THR A CA 1
ATOM 838 C C . THR A 1 107 ? -13.278 -3.875 -0.636 1.00 94.94 107 THR A C 1
ATOM 840 O O . THR A 1 107 ? -13.700 -4.128 -1.762 1.00 94.94 107 THR A O 1
ATOM 843 N N . VAL A 1 108 ? -12.159 -4.419 -0.155 1.00 94.19 108 VAL A N 1
ATOM 844 C CA . VAL A 1 108 ? -11.261 -5.286 -0.943 1.00 94.19 108 VAL A CA 1
ATOM 845 C C . VAL A 1 108 ? -11.186 -6.725 -0.433 1.00 94.19 108 VAL A C 1
ATOM 847 O O . VAL A 1 108 ? -10.551 -7.570 -1.061 1.00 94.19 108 VAL A O 1
ATOM 850 N N . GLY A 1 109 ? -11.830 -7.031 0.694 1.00 93.69 109 GLY A N 1
ATOM 851 C CA . GLY A 1 109 ? -11.880 -8.383 1.240 1.00 93.69 109 GLY A CA 1
ATOM 852 C C . GLY A 1 109 ? -12.480 -8.445 2.639 1.00 93.69 109 GLY A C 1
ATOM 853 O O . GLY A 1 109 ? -13.024 -7.464 3.142 1.00 93.69 109 GLY A O 1
ATOM 854 N N . GLU A 1 110 ? -12.351 -9.607 3.274 1.00 94.44 110 GLU A N 1
ATOM 855 C CA . GLU A 1 110 ? -12.828 -9.861 4.633 1.00 94.44 110 GLU A CA 1
ATOM 856 C C . GLU A 1 110 ? -11.816 -10.714 5.418 1.00 94.44 110 GLU A C 1
ATOM 858 O O . GLU A 1 110 ? -11.020 -11.473 4.844 1.00 94.44 110 GLU A O 1
ATOM 863 N N . ILE A 1 111 ? -11.823 -10.558 6.739 1.00 94.00 111 ILE A N 1
ATOM 864 C CA . ILE A 1 111 ? -11.054 -11.351 7.696 1.00 94.00 111 ILE A CA 1
ATOM 865 C C . ILE A 1 111 ? -11.769 -11.355 9.049 1.00 94.00 111 ILE A C 1
ATOM 867 O O . ILE A 1 111 ? -12.123 -10.300 9.557 1.00 94.00 111 ILE A O 1
ATOM 871 N N . ASP A 1 112 ? -11.985 -12.529 9.641 1.00 93.12 112 ASP A N 1
ATOM 872 C CA . ASP A 1 112 ? -12.565 -12.679 10.988 1.00 93.12 112 ASP A CA 1
ATOM 873 C C . ASP A 1 112 ? -13.877 -11.891 11.224 1.00 93.12 112 ASP A C 1
ATOM 875 O O . ASP A 1 112 ? -14.141 -11.423 12.331 1.00 93.12 112 ASP A O 1
ATOM 879 N N . GLY A 1 113 ? -14.706 -11.728 10.184 1.00 92.38 113 GLY A N 1
ATOM 880 C CA . GLY A 1 113 ? -15.951 -10.949 10.238 1.00 92.38 113 GLY A CA 1
ATOM 881 C C . GLY A 1 113 ? -15.772 -9.426 10.145 1.00 92.38 113 GLY A C 1
ATOM 882 O O . GLY A 1 113 ? -16.715 -8.680 10.422 1.00 92.38 113 GLY A O 1
ATOM 883 N N . TYR A 1 114 ? -14.578 -8.959 9.776 1.00 96.31 114 TYR A N 1
ATOM 884 C CA . TYR A 1 114 ? -14.258 -7.568 9.471 1.00 96.31 114 TYR A CA 1
ATOM 885 C C . TYR A 1 114 ? -14.027 -7.387 7.971 1.00 96.31 114 TYR A C 1
ATOM 887 O O . TYR A 1 114 ? -13.221 -8.091 7.361 1.00 96.31 114 TYR A O 1
ATOM 895 N N . HIS A 1 115 ? -14.687 -6.396 7.384 1.00 97.06 115 HIS A N 1
ATOM 896 C CA . HIS A 1 115 ? -14.488 -5.993 6.000 1.00 97.06 115 HIS A CA 1
ATOM 897 C C . HIS A 1 115 ? -13.260 -5.088 5.888 1.00 97.06 115 HIS A C 1
ATOM 899 O O . HIS A 1 115 ? -13.128 -4.102 6.614 1.00 97.06 115 HIS A O 1
ATOM 905 N N . ILE A 1 116 ? -12.353 -5.424 4.977 1.00 96.81 116 ILE A N 1
ATOM 906 C CA . ILE A 1 116 ? -11.099 -4.705 4.755 1.00 96.81 116 ILE A CA 1
ATOM 907 C C . ILE A 1 116 ? -11.369 -3.564 3.777 1.00 96.81 116 ILE A C 1
ATOM 909 O O . ILE A 1 116 ? -11.766 -3.809 2.636 1.00 96.81 116 ILE A O 1
ATOM 913 N N . VAL A 1 117 ? -11.128 -2.326 4.209 1.00 96.12 117 VAL A N 1
ATOM 914 C CA . VAL A 1 117 ? -11.158 -1.159 3.319 1.00 96.12 117 VAL A CA 1
ATOM 915 C C . VAL A 1 117 ? -9.880 -1.143 2.484 1.00 96.12 117 VAL A C 1
ATOM 917 O O . VAL A 1 117 ? -8.818 -1.528 2.976 1.00 96.12 117 VAL A O 1
ATOM 920 N N . ASP A 1 118 ? -9.978 -0.694 1.232 1.00 93.50 118 ASP A N 1
ATOM 921 C CA . ASP A 1 118 ? -8.854 -0.575 0.305 1.00 93.50 118 ASP A CA 1
ATOM 922 C C . ASP A 1 118 ? -7.609 0.010 0.998 1.00 93.50 118 ASP A C 1
ATOM 924 O O . ASP A 1 118 ? -7.638 1.048 1.673 1.00 93.50 118 ASP A O 1
ATOM 928 N N . TYR A 1 119 ? -6.488 -0.695 0.857 1.00 94.44 119 TYR A N 1
ATOM 929 C CA . TYR A 1 119 ? -5.244 -0.362 1.539 1.00 94.44 119 TYR A CA 1
ATOM 930 C C . TYR A 1 119 ? -4.690 1.010 1.132 1.00 94.44 119 TYR A C 1
ATOM 932 O O . TYR A 1 119 ? -4.036 1.655 1.953 1.00 94.44 119 TYR A O 1
ATOM 940 N N . MET A 1 120 ? -5.002 1.514 -0.067 1.00 91.31 120 M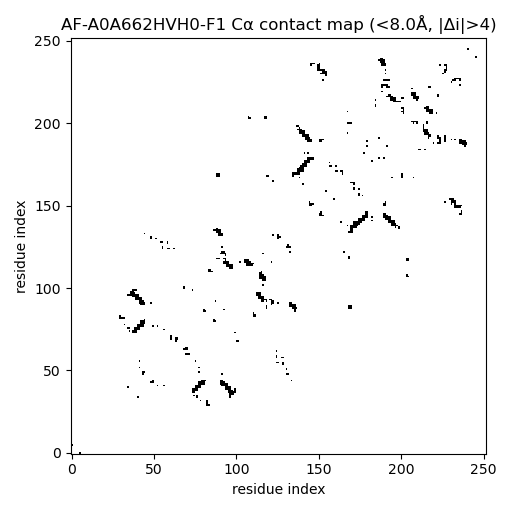ET A N 1
ATOM 941 C CA . MET A 1 120 ? -4.643 2.879 -0.461 1.00 91.31 120 MET A CA 1
ATOM 942 C C . MET A 1 120 ? -5.369 3.934 0.365 1.00 91.31 120 MET A C 1
ATOM 944 O O . MET A 1 120 ? -4.782 4.973 0.672 1.00 91.31 120 MET A O 1
ATOM 948 N N . VAL A 1 121 ? -6.614 3.676 0.775 1.00 94.56 121 VAL A N 1
ATOM 949 C CA . VAL A 1 121 ? -7.336 4.566 1.694 1.00 94.56 121 VAL A CA 1
ATOM 950 C C . VAL A 1 121 ? -6.597 4.602 3.026 1.00 94.56 121 VAL A C 1
ATOM 952 O O . VAL A 1 121 ? -6.239 5.681 3.496 1.00 94.56 121 VAL A O 1
ATOM 955 N N . SER A 1 122 ? -6.273 3.430 3.580 1.00 96.19 122 SER A N 1
ATOM 956 C CA . SER A 1 122 ? -5.527 3.312 4.841 1.00 96.19 122 SER A CA 1
ATOM 957 C C . SER A 1 122 ? -4.182 4.046 4.790 1.00 96.19 122 SER A C 1
ATOM 959 O O . SER A 1 122 ? -3.854 4.816 5.694 1.00 96.19 122 SER A O 1
ATOM 961 N N . LEU A 1 123 ? -3.429 3.862 3.703 1.00 95.56 123 LEU A N 1
ATOM 962 C CA . LEU A 1 123 ? -2.155 4.529 3.462 1.00 95.56 123 LEU A CA 1
ATOM 963 C C . LEU A 1 123 ? -2.302 6.050 3.380 1.00 95.56 123 LEU A C 1
ATOM 965 O O . LEU A 1 123 ? -1.543 6.777 4.019 1.00 95.56 123 LEU A O 1
ATOM 969 N N . ASN A 1 124 ? -3.271 6.547 2.611 1.00 94.38 124 ASN A N 1
ATOM 970 C CA . ASN A 1 124 ? -3.483 7.982 2.457 1.00 94.38 124 ASN A CA 1
ATOM 971 C C . ASN A 1 124 ? -3.889 8.629 3.785 1.00 94.38 124 ASN A C 1
ATOM 973 O O . ASN A 1 124 ? -3.312 9.652 4.156 1.00 94.38 124 ASN A O 1
ATOM 977 N N . VAL A 1 125 ? -4.799 8.009 4.545 1.00 97.62 125 VAL A N 1
ATOM 978 C CA . VAL A 1 125 ? -5.165 8.488 5.886 1.00 97.62 125 VAL A CA 1
ATOM 979 C C . VAL A 1 125 ? -3.948 8.512 6.806 1.00 97.62 125 VAL A C 1
ATOM 981 O O . VAL A 1 125 ? -3.700 9.529 7.453 1.00 97.62 125 VAL A O 1
ATOM 984 N N . ALA A 1 126 ? -3.156 7.434 6.840 1.00 97.38 126 ALA A N 1
ATOM 985 C CA . ALA A 1 126 ? -1.948 7.364 7.659 1.00 97.38 126 ALA A CA 1
ATOM 986 C C . ALA A 1 126 ? -0.991 8.524 7.344 1.00 97.38 126 ALA A C 1
ATOM 988 O O . ALA A 1 126 ? -0.518 9.196 8.260 1.00 97.38 126 ALA A O 1
ATOM 989 N N . ARG A 1 127 ? -0.784 8.833 6.059 1.00 94.56 127 ARG A N 1
ATOM 990 C CA . ARG A 1 127 ? 0.074 9.942 5.616 1.00 94.56 127 ARG A CA 1
ATOM 991 C C . ARG A 1 127 ? -0.459 11.307 6.030 1.00 94.56 127 ARG A C 1
ATOM 993 O O . ARG A 1 127 ? 0.293 12.087 6.610 1.00 94.56 127 ARG A O 1
ATOM 1000 N N . TYR A 1 128 ? -1.740 11.592 5.797 1.00 96.12 128 TYR A N 1
ATOM 1001 C CA . TYR A 1 128 ? -2.349 12.852 6.247 1.00 96.12 128 TYR A CA 1
ATOM 1002 C C . TYR A 1 128 ? -2.313 12.994 7.776 1.00 96.12 128 TYR A C 1
ATOM 1004 O O . TYR A 1 128 ? -2.142 14.094 8.301 1.00 96.12 128 TYR A O 1
ATOM 1012 N N . ALA A 1 129 ? -2.384 11.875 8.497 1.00 96.31 129 ALA A N 1
ATOM 1013 C CA . ALA A 1 129 ? -2.244 11.834 9.944 1.00 96.31 129 ALA A CA 1
ATOM 1014 C C . ALA A 1 129 ? -0.776 11.854 10.434 1.00 96.31 129 ALA A C 1
ATOM 1016 O O . ALA A 1 129 ? -0.541 11.976 11.641 1.00 96.31 129 ALA A O 1
ATOM 1017 N N . GLY A 1 130 ? 0.230 11.780 9.554 1.00 96.12 130 GLY A N 1
ATOM 1018 C CA . GLY A 1 130 ? 1.648 11.694 9.934 1.00 96.12 130 GLY A CA 1
ATOM 1019 C C . GLY A 1 130 ? 1.978 10.416 10.718 1.00 96.12 130 GLY A C 1
ATOM 1020 O O . GLY A 1 130 ? 2.616 10.466 11.779 1.00 96.12 130 GLY A O 1
ATOM 1021 N N . ILE A 1 131 ? 1.450 9.281 10.262 1.00 96.69 131 ILE A N 1
ATOM 1022 C CA . ILE A 1 131 ? 1.648 7.943 10.823 1.00 96.69 131 ILE A CA 1
ATOM 1023 C C . ILE A 1 131 ? 2.421 7.107 9.814 1.00 96.69 131 ILE A C 1
ATOM 1025 O O . ILE A 1 131 ? 1.938 6.888 8.704 1.00 96.69 131 ILE A O 1
ATOM 1029 N N . GLU A 1 132 ? 3.566 6.571 10.236 1.00 94.88 132 GLU A N 1
ATOM 1030 C CA . GLU A 1 132 ? 4.377 5.783 9.316 1.00 94.88 132 GLU A CA 1
ATOM 1031 C C . GLU A 1 132 ? 3.782 4.396 9.092 1.00 94.88 132 GLU A C 1
ATOM 1033 O O . GLU A 1 132 ? 3.517 3.666 10.065 1.00 94.88 132 GLU A O 1
ATOM 1038 N N . PRO A 1 133 ? 3.561 4.027 7.817 1.00 95.38 133 PRO A N 1
ATOM 1039 C CA . PRO A 1 133 ? 3.047 2.723 7.480 1.00 95.38 133 PRO A CA 1
ATOM 1040 C C . PRO A 1 133 ? 4.122 1.654 7.689 1.00 95.38 133 PRO A C 1
ATOM 1042 O O . PRO A 1 133 ? 5.323 1.888 7.570 1.00 95.38 133 PRO A O 1
ATOM 1045 N N . THR A 1 134 ? 3.680 0.443 7.995 1.00 95.94 134 THR A N 1
ATOM 1046 C CA . THR A 1 134 ? 4.499 -0.767 8.015 1.00 95.94 134 THR A CA 1
ATOM 1047 C C . THR A 1 134 ? 3.931 -1.729 6.991 1.00 95.94 134 THR A C 1
ATOM 1049 O O . THR A 1 134 ? 2.780 -2.145 7.117 1.00 95.94 134 THR A O 1
ATOM 1052 N N . PHE A 1 135 ? 4.728 -2.086 5.990 1.00 96.06 135 PHE A N 1
ATOM 1053 C CA . PHE A 1 135 ? 4.348 -3.065 4.976 1.00 96.06 135 PHE A CA 1
ATOM 1054 C C . PHE A 1 135 ? 4.739 -4.473 5.423 1.00 96.06 135 PHE A C 1
ATOM 1056 O O . PHE A 1 135 ? 5.849 -4.693 5.909 1.00 96.06 135 PHE A O 1
ATOM 1063 N N . THR A 1 136 ? 3.818 -5.422 5.272 1.00 95.19 136 THR A N 1
ATOM 1064 C CA . THR A 1 136 ? 4.016 -6.814 5.702 1.00 95.19 136 THR A CA 1
ATOM 1065 C C . THR A 1 136 ? 4.823 -7.618 4.692 1.00 95.19 136 THR A C 1
ATOM 1067 O O . THR A 1 136 ? 5.606 -8.484 5.078 1.00 95.19 136 THR A O 1
ATOM 1070 N N . TYR A 1 137 ? 4.603 -7.354 3.406 1.00 95.06 137 TYR A N 1
ATOM 1071 C CA . TYR A 1 137 ? 5.209 -8.096 2.307 1.00 95.06 137 TYR A CA 1
ATOM 1072 C C . TYR A 1 137 ? 6.345 -7.309 1.675 1.00 95.06 137 TYR A C 1
ATOM 1074 O O . TYR A 1 137 ? 6.406 -6.084 1.786 1.00 95.06 137 TYR A O 1
ATOM 1082 N N . GLU A 1 138 ? 7.225 -8.030 0.994 1.00 96.62 138 GLU A N 1
ATOM 1083 C CA . GLU A 1 138 ? 8.389 -7.472 0.320 1.00 96.62 138 GLU A CA 1
ATOM 1084 C C . GLU A 1 138 ? 8.261 -7.623 -1.197 1.00 96.62 138 GLU A C 1
ATOM 1086 O O . GLU A 1 138 ? 7.646 -8.574 -1.696 1.00 96.62 138 GLU A O 1
ATOM 1091 N N . ALA A 1 139 ? 8.844 -6.679 -1.927 1.00 97.62 139 ALA A N 1
ATOM 1092 C CA . ALA A 1 139 ? 8.931 -6.718 -3.377 1.00 97.62 139 ALA A CA 1
ATOM 1093 C C . ALA A 1 139 ? 10.240 -6.091 -3.869 1.00 97.62 139 ALA A C 1
ATOM 1095 O O . ALA A 1 139 ? 10.798 -5.199 -3.229 1.00 97.62 139 ALA A O 1
ATOM 1096 N N . LYS A 1 140 ? 10.705 -6.537 -5.031 1.00 96.88 140 LYS A N 1
ATOM 1097 C CA . LYS A 1 140 ? 11.752 -5.868 -5.805 1.00 96.88 140 LYS A CA 1
ATOM 1098 C C . LYS A 1 140 ? 11.098 -5.049 -6.912 1.00 96.88 140 LYS A C 1
ATOM 1100 O O . LYS A 1 140 ? 10.157 -5.525 -7.542 1.00 96.88 140 LYS A O 1
ATOM 1105 N N . ALA A 1 141 ? 11.571 -3.828 -7.140 1.00 95.19 141 ALA A N 1
ATOM 1106 C CA . ALA A 1 141 ? 11.047 -2.960 -8.186 1.00 95.19 141 ALA A CA 1
ATOM 1107 C C . ALA A 1 141 ? 12.002 -2.898 -9.382 1.00 95.19 141 ALA A C 1
ATOM 1109 O O . ALA A 1 141 ? 13.211 -2.732 -9.217 1.00 95.19 141 ALA A O 1
ATOM 1110 N N . PHE A 1 142 ? 11.435 -2.972 -10.581 1.00 93.25 142 PHE A N 1
ATOM 1111 C CA . PHE A 1 142 ? 12.117 -2.704 -11.837 1.00 93.25 142 PHE A CA 1
ATOM 1112 C C . PHE A 1 142 ? 11.498 -1.465 -12.475 1.00 93.25 142 PHE A C 1
ATOM 1114 O O . PHE A 1 142 ? 10.277 -1.386 -12.641 1.00 93.25 142 PHE A O 1
ATOM 1121 N N . ILE A 1 143 ? 12.348 -0.506 -12.829 1.00 91.56 143 ILE A N 1
ATOM 1122 C CA . ILE A 1 143 ? 11.981 0.645 -13.647 1.00 91.56 143 ILE A CA 1
ATOM 1123 C C . ILE A 1 143 ? 12.476 0.344 -15.055 1.00 91.56 143 ILE A C 1
ATOM 1125 O O . ILE A 1 143 ? 13.680 0.314 -15.304 1.00 91.56 143 ILE A O 1
ATOM 1129 N N . VAL A 1 144 ? 11.547 0.060 -15.961 1.00 91.19 144 VAL A N 1
ATOM 1130 C CA . VAL A 1 144 ? 11.869 -0.243 -17.356 1.00 91.19 144 VAL A CA 1
ATOM 1131 C C . VAL A 1 144 ? 11.919 1.062 -18.122 1.00 91.19 144 VAL A C 1
ATOM 1133 O O . VAL A 1 144 ? 10.886 1.694 -18.328 1.00 91.19 144 VAL A O 1
ATOM 1136 N N . SER A 1 145 ? 13.111 1.464 -18.535 1.00 90.31 145 SER A N 1
ATOM 1137 C CA . SER A 1 145 ? 13.353 2.684 -19.297 1.00 90.31 145 SER A CA 1
ATOM 1138 C C . SER A 1 145 ? 13.070 2.461 -20.777 1.00 90.31 145 SER A C 1
ATOM 1140 O O . SER A 1 145 ? 13.434 1.427 -21.343 1.00 90.31 145 SER A O 1
ATOM 1142 N N . GLY A 1 146 ? 12.438 3.442 -21.426 1.00 87.94 146 GLY A N 1
ATOM 1143 C CA . GLY A 1 146 ? 12.253 3.403 -22.873 1.00 87.94 146 GLY A CA 1
ATOM 1144 C C . GLY A 1 146 ? 13.569 3.577 -23.634 1.00 87.94 146 GLY A C 1
ATOM 1145 O O . GLY A 1 146 ? 14.580 4.050 -23.101 1.00 87.94 146 GLY A O 1
ATOM 1146 N N . SER A 1 147 ? 13.561 3.191 -24.907 1.00 87.44 147 SER A N 1
ATOM 1147 C CA . SER A 1 147 ? 14.748 3.255 -25.761 1.00 87.44 147 SER A CA 1
ATOM 1148 C C . SER A 1 147 ? 15.087 4.697 -26.151 1.00 87.44 147 SER A C 1
ATOM 1150 O O . SER A 1 147 ? 16.266 5.060 -26.240 1.00 87.44 147 SER A O 1
ATOM 1152 N N . SER A 1 148 ? 14.059 5.541 -26.301 1.00 85.06 148 SER A N 1
ATOM 1153 C CA . SER A 1 148 ? 14.214 6.958 -26.626 1.00 85.06 148 SER A CA 1
ATOM 1154 C C . SER A 1 148 ? 14.606 7.804 -25.401 1.00 85.06 148 SER A C 1
ATOM 1156 O O . SER A 1 148 ? 14.177 7.491 -24.287 1.00 85.06 148 SER A O 1
ATOM 1158 N N . PRO A 1 149 ? 15.359 8.911 -25.570 1.00 83.12 149 PRO A N 1
ATOM 1159 C CA . PRO A 1 149 ? 15.691 9.820 -24.468 1.00 83.12 149 PRO A CA 1
ATOM 1160 C C . PRO A 1 149 ? 14.466 10.400 -23.745 1.00 83.12 149 PRO A C 1
ATOM 1162 O O . PRO A 1 149 ? 14.525 10.617 -22.541 1.00 83.12 149 PRO A O 1
ATOM 1165 N N . TRP A 1 150 ? 13.353 10.603 -24.456 1.00 83.56 150 TRP A N 1
ATOM 1166 C CA . TRP A 1 150 ? 12.121 11.197 -23.917 1.00 83.56 150 TRP A CA 1
ATOM 1167 C C . TRP A 1 150 ? 11.304 10.238 -23.045 1.00 83.56 150 TRP A C 1
ATOM 1169 O O . TRP A 1 150 ? 10.493 10.674 -22.235 1.00 83.56 150 TRP A O 1
ATOM 1179 N N . SER A 1 151 ? 11.525 8.933 -23.206 1.00 82.56 151 SER A N 1
ATOM 1180 C CA . SER A 1 151 ? 10.856 7.861 -22.457 1.00 82.56 151 SER A CA 1
ATOM 1181 C C . SER A 1 151 ? 11.703 7.298 -21.315 1.00 82.56 151 SER A C 1
ATOM 1183 O O . SER A 1 151 ? 11.389 6.241 -20.762 1.00 82.56 151 SER A O 1
ATOM 1185 N N . ARG A 1 152 ? 12.814 7.962 -20.986 1.00 83.69 152 ARG A N 1
ATOM 1186 C CA . ARG A 1 152 ? 13.641 7.603 -19.836 1.00 83.69 152 ARG A CA 1
ATOM 1187 C C . ARG A 1 152 ? 13.142 8.331 -18.589 1.00 83.69 152 ARG A C 1
ATOM 1189 O O . ARG A 1 152 ? 12.774 9.501 -18.691 1.00 83.69 152 ARG A O 1
ATOM 1196 N N . PRO A 1 153 ? 13.146 7.671 -17.420 1.00 81.38 153 PRO A N 1
ATOM 1197 C CA . PRO A 1 153 ? 12.953 8.351 -16.151 1.00 81.38 153 PRO A CA 1
ATOM 1198 C C . PRO A 1 153 ? 13.945 9.512 -16.010 1.00 81.38 153 PRO A C 1
ATOM 1200 O O . PRO A 1 153 ? 15.143 9.342 -16.230 1.00 81.38 153 PRO A O 1
ATOM 1203 N N . SER A 1 154 ? 13.456 10.690 -15.633 1.00 79.38 154 SER A N 1
ATOM 1204 C CA . SER A 1 154 ? 14.293 11.854 -15.300 1.00 79.38 154 SER A CA 1
ATOM 1205 C C . SER A 1 154 ? 14.518 11.997 -13.790 1.00 79.38 154 SER A C 1
ATOM 1207 O O . SER A 1 154 ? 15.217 12.902 -13.331 1.00 79.38 154 SER A O 1
ATOM 1209 N N . VAL A 1 155 ? 13.926 11.092 -13.007 1.00 75.62 155 VAL A N 1
ATOM 1210 C CA . VAL A 1 155 ? 13.983 11.081 -11.546 1.00 75.62 155 VAL A CA 1
ATOM 1211 C C . VAL A 1 155 ? 15.163 10.277 -11.015 1.00 75.62 155 VAL A C 1
ATOM 1213 O O . VAL A 1 155 ? 15.569 9.258 -11.566 1.00 75.62 155 VAL A O 1
ATOM 1216 N N . ASP A 1 156 ? 15.675 10.720 -9.870 1.00 79.56 156 ASP A N 1
ATOM 1217 C CA . ASP A 1 156 ? 16.667 9.979 -9.102 1.00 79.56 156 ASP A CA 1
ATOM 1218 C C . ASP A 1 156 ? 16.028 8.718 -8.503 1.00 79.56 156 ASP A C 1
ATOM 1220 O O . ASP A 1 156 ? 15.293 8.773 -7.511 1.00 79.56 156 ASP A O 1
ATOM 1224 N N . VAL A 1 157 ? 16.330 7.572 -9.111 1.00 71.69 157 VAL A N 1
ATOM 1225 C CA . VAL A 1 157 ? 15.821 6.247 -8.735 1.00 71.69 157 VAL A CA 1
ATOM 1226 C C . VAL A 1 157 ? 16.070 5.929 -7.255 1.00 71.69 157 VAL A C 1
ATOM 1228 O O . VAL A 1 157 ? 15.237 5.286 -6.613 1.00 71.69 157 VAL A O 1
ATOM 1231 N N . SER A 1 158 ? 17.148 6.452 -6.657 1.00 69.75 158 SER A N 1
ATOM 1232 C CA . SER A 1 158 ? 17.445 6.243 -5.232 1.00 69.75 158 SER A CA 1
ATOM 1233 C C . SER A 1 158 ? 16.407 6.882 -4.298 1.00 69.75 158 SER A C 1
ATOM 1235 O O . SER A 1 158 ? 16.201 6.414 -3.176 1.00 69.75 158 SER A O 1
ATOM 1237 N N . LYS A 1 159 ? 15.691 7.910 -4.772 1.00 79.44 159 LYS A N 1
ATOM 1238 C CA . LYS A 1 159 ? 14.627 8.609 -4.034 1.00 79.44 159 LYS A CA 1
ATOM 1239 C C . LYS A 1 159 ? 13.240 8.026 -4.291 1.00 79.44 159 LYS A C 1
ATOM 1241 O O . LYS A 1 159 ? 12.310 8.316 -3.543 1.00 79.44 159 LYS A O 1
ATOM 1246 N N . MET A 1 160 ? 13.104 7.165 -5.299 1.00 84.25 160 MET A N 1
ATOM 1247 C CA . MET A 1 160 ? 11.822 6.577 -5.696 1.00 84.25 160 MET A CA 1
ATOM 1248 C C . MET A 1 160 ? 11.332 5.486 -4.749 1.00 84.25 160 MET A C 1
ATOM 1250 O O . MET A 1 160 ? 10.152 5.148 -4.775 1.00 84.25 160 MET A O 1
ATOM 1254 N N . LYS A 1 161 ? 12.204 4.952 -3.886 1.00 89.25 161 LYS A N 1
ATOM 1255 C CA . LYS A 1 161 ? 11.889 3.814 -3.017 1.00 89.25 161 LYS A CA 1
ATOM 1256 C C . LYS A 1 161 ? 10.572 3.984 -2.253 1.00 89.25 161 LYS A C 1
ATOM 1258 O O . LYS A 1 161 ? 9.732 3.097 -2.310 1.00 89.25 161 LYS A O 1
ATOM 1263 N N . SER A 1 162 ? 10.369 5.123 -1.589 1.00 87.31 162 SER A N 1
ATOM 1264 C CA . SER A 1 162 ? 9.149 5.355 -0.802 1.00 87.31 162 SER A CA 1
ATOM 1265 C C . SER A 1 162 ? 7.891 5.408 -1.676 1.00 87.31 162 SER A C 1
ATOM 1267 O O . SER A 1 162 ? 6.856 4.865 -1.305 1.00 87.31 162 SER A O 1
ATOM 1269 N N . GLU A 1 163 ? 7.967 6.006 -2.865 1.00 87.75 163 GLU A N 1
ATOM 1270 C CA . GLU A 1 163 ? 6.833 6.054 -3.794 1.00 87.75 163 GLU A CA 1
ATOM 1271 C C . GLU A 1 163 ? 6.524 4.674 -4.386 1.00 87.75 163 GLU A C 1
ATOM 1273 O O . GLU A 1 163 ? 5.361 4.289 -4.492 1.00 87.75 163 GLU A O 1
ATOM 1278 N N . LEU A 1 164 ? 7.553 3.881 -4.683 1.00 91.25 164 LEU A N 1
ATOM 1279 C CA . LEU A 1 164 ? 7.402 2.499 -5.132 1.00 91.25 164 LEU A CA 1
ATOM 1280 C C . LEU A 1 164 ? 6.787 1.613 -4.044 1.00 91.25 164 LEU A C 1
ATOM 1282 O O . LEU A 1 164 ? 5.909 0.809 -4.347 1.00 91.25 164 LEU A O 1
ATOM 1286 N N . GLU A 1 165 ? 7.176 1.798 -2.779 1.00 93.31 165 GLU A N 1
ATOM 1287 C CA . GLU A 1 165 ? 6.557 1.110 -1.638 1.00 93.31 165 GLU A CA 1
ATOM 1288 C C . GLU A 1 165 ? 5.064 1.417 -1.535 1.00 93.31 165 GLU A C 1
ATOM 1290 O O . GLU A 1 165 ? 4.244 0.525 -1.306 1.00 93.31 165 GLU A O 1
ATOM 1295 N N . ARG A 1 166 ? 4.696 2.681 -1.762 1.00 89.88 166 ARG A N 1
ATOM 1296 C CA . ARG A 1 166 ? 3.301 3.125 -1.762 1.00 89.88 166 ARG A CA 1
ATOM 1297 C C . ARG A 1 166 ? 2.502 2.511 -2.904 1.00 89.88 166 ARG A C 1
ATOM 1299 O O . ARG A 1 166 ? 1.392 2.053 -2.667 1.00 89.88 166 ARG A O 1
ATOM 1306 N N . LEU A 1 167 ? 3.054 2.488 -4.116 1.00 89.69 167 LEU A N 1
ATOM 1307 C CA . LEU A 1 167 ? 2.387 1.902 -5.280 1.00 89.69 167 LEU A CA 1
ATOM 1308 C C . LEU A 1 167 ? 2.229 0.385 -5.128 1.00 89.69 167 LEU A C 1
ATOM 1310 O O . LEU A 1 167 ? 1.140 -0.138 -5.347 1.00 89.69 167 LEU A O 1
ATOM 1314 N N . ALA A 1 168 ? 3.280 -0.315 -4.701 1.00 92.69 168 ALA A N 1
ATOM 1315 C CA . ALA A 1 168 ? 3.249 -1.763 -4.505 1.00 92.69 168 ALA A CA 1
ATOM 1316 C C . ALA A 1 168 ? 2.446 -2.197 -3.268 1.00 92.69 168 ALA A C 1
ATOM 1318 O O . ALA A 1 168 ? 2.083 -3.371 -3.146 1.00 92.69 168 ALA A O 1
ATOM 1319 N N . LEU A 1 169 ? 2.213 -1.269 -2.328 1.00 94.19 169 LEU A N 1
ATOM 1320 C CA . LEU A 1 169 ? 1.735 -1.556 -0.975 1.00 94.19 169 LEU A CA 1
ATOM 1321 C C . LEU A 1 169 ? 2.567 -2.672 -0.316 1.00 94.19 169 LEU A C 1
ATOM 1323 O O . LEU A 1 169 ? 2.038 -3.596 0.307 1.00 94.19 169 LEU A O 1
ATOM 1327 N N . ALA A 1 170 ? 3.884 -2.594 -0.505 1.00 95.94 170 ALA A N 1
ATOM 1328 C CA . ALA A 1 170 ? 4.873 -3.574 -0.079 1.00 95.94 170 ALA A C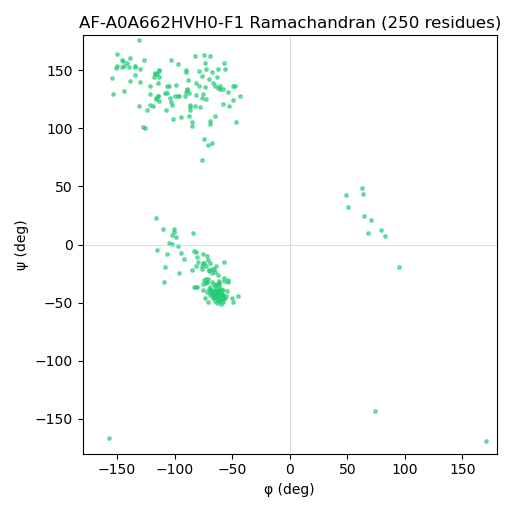A 1
ATOM 1329 C C . ALA A 1 170 ? 6.204 -2.869 0.207 1.00 95.94 170 ALA A C 1
ATOM 1331 O O . ALA A 1 170 ? 6.497 -1.828 -0.372 1.00 95.94 170 ALA A O 1
ATOM 1332 N N . LYS A 1 171 ? 7.033 -3.443 1.076 1.00 96.25 171 LYS A N 1
ATOM 1333 C CA . LYS A 1 171 ? 8.380 -2.943 1.354 1.00 96.25 171 LYS A CA 1
ATOM 1334 C C . LYS A 1 171 ? 9.290 -3.248 0.169 1.00 96.25 171 LYS A C 1
ATOM 1336 O O . LYS A 1 171 ? 9.436 -4.409 -0.215 1.00 96.25 171 LYS A O 1
ATOM 1341 N N . ILE A 1 172 ? 9.946 -2.228 -0.371 1.00 96.19 172 ILE A N 1
ATOM 1342 C CA . ILE A 1 172 ? 10.826 -2.396 -1.521 1.00 96.19 172 ILE A CA 1
ATOM 1343 C C . ILE A 1 172 ? 12.215 -2.784 -1.023 1.00 96.19 172 ILE A C 1
ATOM 1345 O O . ILE A 1 172 ? 12.861 -2.056 -0.263 1.00 96.19 172 ILE A O 1
ATOM 1349 N N . THR A 1 173 ? 12.680 -3.965 -1.407 1.00 95.75 173 THR A N 1
ATOM 1350 C CA . THR A 1 173 ? 13.995 -4.475 -0.999 1.00 95.75 173 THR A CA 1
ATOM 1351 C C . THR A 1 173 ? 15.101 -3.933 -1.888 1.00 95.75 173 THR A C 1
ATOM 1353 O O . THR A 1 173 ? 16.171 -3.602 -1.382 1.00 95.75 173 THR A O 1
ATOM 1356 N N . ASP A 1 174 ? 14.811 -3.775 -3.177 1.00 94.44 174 ASP A N 1
ATOM 1357 C CA . ASP A 1 174 ? 15.756 -3.359 -4.207 1.00 94.44 174 ASP A CA 1
ATOM 1358 C C . ASP A 1 174 ? 15.034 -2.614 -5.341 1.00 94.44 174 ASP A C 1
ATOM 1360 O O . ASP A 1 174 ? 13.848 -2.857 -5.593 1.00 94.44 174 ASP A O 1
ATOM 1364 N N . VAL A 1 175 ? 15.748 -1.704 -6.007 1.00 93.19 175 VAL A N 1
ATOM 1365 C CA . VAL A 1 175 ? 15.253 -0.940 -7.160 1.00 93.19 175 VAL A CA 1
ATOM 1366 C C . VAL A 1 175 ? 16.287 -1.023 -8.271 1.00 93.19 175 VAL A C 1
ATOM 1368 O O . VAL A 1 175 ? 17.418 -0.574 -8.099 1.00 93.19 175 VAL A O 1
ATOM 1371 N N . VAL A 1 176 ? 15.888 -1.574 -9.413 1.00 92.12 176 VAL A N 1
ATOM 1372 C CA . VAL A 1 176 ? 16.769 -1.756 -10.569 1.00 92.12 176 VAL A CA 1
ATOM 1373 C C . VAL A 1 176 ? 16.184 -1.032 -11.767 1.00 92.12 176 VAL A C 1
ATOM 1375 O O . VAL A 1 176 ? 15.017 -1.217 -12.103 1.00 92.12 176 VAL A O 1
ATOM 1378 N N . GLU A 1 177 ? 17.000 -0.220 -12.426 1.00 91.25 177 GLU A N 1
ATOM 1379 C CA . GLU A 1 177 ? 16.660 0.330 -13.733 1.00 91.25 177 GLU A CA 1
ATOM 1380 C C . GLU A 1 177 ? 17.165 -0.614 -14.829 1.00 91.25 177 GLU A C 1
ATOM 1382 O O . GLU A 1 177 ? 18.313 -1.062 -14.783 1.00 91.25 177 GLU A O 1
ATOM 1387 N N . VAL A 1 178 ? 16.305 -0.935 -15.794 1.00 92.50 178 VAL A N 1
ATOM 1388 C CA . VAL A 1 178 ? 16.615 -1.832 -16.918 1.00 92.50 178 VAL A CA 1
ATOM 1389 C C . VAL A 1 178 ? 16.115 -1.240 -18.232 1.00 92.50 178 VAL A C 1
ATOM 1391 O O . VAL A 1 178 ? 15.163 -0.461 -18.249 1.00 92.50 178 VAL A O 1
ATOM 1394 N N . GLY A 1 179 ? 16.740 -1.610 -19.349 1.00 91.12 179 GLY A N 1
ATOM 1395 C CA . GLY A 1 179 ? 16.189 -1.321 -20.673 1.00 91.12 179 GLY A CA 1
ATOM 1396 C C . GLY A 1 179 ? 15.004 -2.232 -21.001 1.00 91.12 179 GLY A C 1
ATOM 1397 O O . GLY A 1 179 ? 14.833 -3.282 -20.385 1.00 91.12 179 GLY A O 1
ATOM 1398 N N . VAL A 1 180 ? 14.204 -1.861 -22.006 1.00 89.88 180 VAL A N 1
ATOM 1399 C CA . VAL A 1 180 ? 13.062 -2.681 -22.464 1.00 89.88 180 VAL A CA 1
ATOM 1400 C C . VAL A 1 180 ? 13.474 -4.116 -22.818 1.00 89.88 180 VAL A C 1
ATOM 1402 O O . VAL A 1 180 ? 12.756 -5.049 -22.473 1.00 89.88 180 VAL A O 1
ATOM 1405 N N . GLU A 1 181 ? 14.628 -4.296 -23.464 1.00 88.88 181 GLU A N 1
ATOM 1406 C CA . GLU A 1 181 ? 15.121 -5.616 -23.894 1.00 88.88 181 GLU A CA 1
ATOM 1407 C C . GLU A 1 181 ? 15.570 -6.506 -22.720 1.00 88.88 181 GLU A C 1
ATOM 1409 O O . GLU A 1 181 ? 15.551 -7.729 -22.832 1.00 88.88 181 GLU A O 1
ATOM 1414 N N . ASP A 1 182 ? 15.922 -5.899 -21.583 1.00 92.75 182 ASP A N 1
ATOM 1415 C CA . ASP A 1 182 ? 16.343 -6.591 -20.357 1.00 92.75 182 ASP A CA 1
ATOM 1416 C C . ASP A 1 182 ? 15.192 -6.719 -19.338 1.00 92.75 182 ASP A C 1
ATOM 1418 O O . ASP A 1 182 ? 15.395 -7.127 -18.191 1.00 92.75 182 ASP A O 1
ATOM 1422 N N . SER A 1 183 ? 13.972 -6.335 -19.731 1.00 92.12 183 SER A N 1
ATOM 1423 C CA . SER A 1 183 ? 12.795 -6.397 -18.869 1.00 92.12 183 SER A CA 1
ATOM 1424 C C . SER A 1 183 ? 12.444 -7.851 -18.519 1.00 92.12 183 SER A C 1
ATOM 1426 O O . SER A 1 183 ? 12.404 -8.706 -19.406 1.00 92.12 183 SER A O 1
ATOM 1428 N N . PRO A 1 184 ? 12.110 -8.160 -17.250 1.00 92.38 184 PRO A N 1
ATOM 1429 C CA . PRO A 1 184 ? 11.755 -9.522 -16.843 1.00 92.38 184 PRO A CA 1
ATOM 1430 C C . PRO A 1 184 ? 10.413 -10.010 -17.418 1.00 92.38 184 PRO A C 1
ATOM 1432 O O . PRO A 1 184 ? 10.127 -11.207 -17.385 1.00 92.38 184 PRO A O 1
ATOM 1435 N N . VAL A 1 185 ? 9.579 -9.097 -17.923 1.00 92.25 185 VAL A N 1
ATOM 1436 C CA . VAL A 1 185 ? 8.308 -9.390 -18.604 1.00 92.25 185 VAL A CA 1
ATOM 1437 C C . VAL A 1 185 ? 8.124 -8.487 -19.825 1.00 92.25 185 VAL A C 1
ATOM 1439 O O . VAL A 1 185 ? 8.747 -7.429 -19.918 1.00 92.25 185 VAL A O 1
ATOM 1442 N N . GLU A 1 186 ? 7.252 -8.885 -20.755 1.00 90.00 186 GLU A N 1
ATOM 1443 C CA . GLU A 1 186 ? 6.881 -8.052 -21.908 1.00 90.00 186 GLU A CA 1
ATOM 1444 C C . GLU A 1 186 ? 6.194 -6.761 -21.433 1.00 90.00 186 GLU A C 1
ATOM 1446 O O . GLU A 1 186 ? 5.315 -6.784 -20.568 1.00 90.00 186 GLU A O 1
ATOM 1451 N N . VAL A 1 187 ? 6.599 -5.626 -22.007 1.00 87.00 187 VAL A N 1
ATOM 1452 C CA . VAL A 1 187 ? 6.094 -4.298 -21.648 1.00 87.00 187 VAL A CA 1
ATOM 1453 C C . VAL A 1 187 ? 5.487 -3.628 -22.876 1.00 87.00 187 VAL A C 1
ATOM 1455 O O . VAL A 1 187 ? 6.172 -3.366 -23.861 1.00 87.00 187 VAL A O 1
ATOM 1458 N N . ASP A 1 188 ? 4.200 -3.297 -22.788 1.00 84.69 188 ASP A N 1
ATOM 1459 C CA . ASP A 1 188 ? 3.451 -2.621 -23.855 1.00 84.69 188 ASP A CA 1
ATOM 1460 C C . ASP A 1 188 ? 3.825 -1.138 -24.027 1.00 84.69 188 ASP A C 1
ATOM 1462 O O . ASP A 1 188 ? 3.671 -0.579 -25.118 1.00 84.69 188 ASP A O 1
ATOM 1466 N N . VAL A 1 189 ? 4.236 -0.485 -22.936 1.00 83.44 189 VAL A N 1
ATOM 1467 C CA . VAL A 1 189 ? 4.502 0.958 -22.856 1.00 83.44 189 VAL A CA 1
ATOM 1468 C C . VAL A 1 189 ? 5.689 1.217 -21.940 1.00 83.44 189 VAL A C 1
ATOM 1470 O O . VAL A 1 189 ? 5.684 0.719 -20.821 1.00 83.44 189 VAL A O 1
ATOM 1473 N N . ALA A 1 190 ? 6.651 2.032 -22.373 1.00 87.62 190 ALA A N 1
ATOM 1474 C CA . ALA A 1 190 ? 7.768 2.474 -21.539 1.00 87.62 190 ALA A CA 1
ATOM 1475 C C . ALA A 1 190 ? 7.739 4.006 -21.288 1.00 87.62 190 ALA A C 1
ATOM 1477 O O . ALA A 1 190 ? 7.338 4.743 -22.187 1.00 87.62 190 ALA A O 1
ATOM 1478 N N . PRO A 1 191 ? 8.179 4.505 -20.117 1.00 87.94 191 PRO A N 1
ATOM 1479 C CA . PRO A 1 191 ? 8.694 3.702 -19.023 1.00 87.94 191 PRO A CA 1
ATOM 1480 C C . PRO A 1 191 ? 7.584 2.947 -18.283 1.00 87.94 191 PRO A C 1
ATOM 1482 O O . PRO A 1 191 ? 6.417 3.328 -18.340 1.00 87.94 191 PRO A O 1
ATOM 1485 N N . ALA A 1 192 ? 7.951 1.853 -17.620 1.00 88.81 192 ALA A N 1
ATOM 1486 C CA . ALA A 1 192 ? 7.021 1.023 -16.860 1.00 88.81 192 ALA A CA 1
ATOM 1487 C C . ALA A 1 192 ? 7.584 0.650 -15.494 1.00 88.81 192 ALA A C 1
ATOM 1489 O O . ALA A 1 192 ? 8.794 0.531 -15.307 1.00 88.81 192 ALA A O 1
ATOM 1490 N N . LEU A 1 193 ? 6.671 0.408 -14.557 1.00 90.94 193 LEU A N 1
ATOM 1491 C CA . LEU A 1 193 ? 6.984 -0.155 -13.251 1.00 90.94 193 LEU A CA 1
ATOM 1492 C C . LEU A 1 193 ? 6.569 -1.622 -13.201 1.00 90.94 193 LEU A C 1
ATOM 1494 O O . LEU A 1 193 ? 5.409 -1.954 -13.459 1.00 90.94 193 LEU A O 1
ATOM 1498 N N . ILE A 1 194 ? 7.515 -2.482 -12.836 1.00 93.69 194 ILE A N 1
ATOM 1499 C CA . ILE A 1 194 ? 7.276 -3.901 -12.576 1.00 93.69 194 ILE A CA 1
ATOM 1500 C C . ILE A 1 194 ? 7.694 -4.199 -11.140 1.00 93.69 194 ILE A C 1
ATOM 1502 O O . ILE A 1 194 ? 8.759 -3.783 -10.687 1.00 93.69 194 ILE A O 1
ATOM 1506 N N . PHE A 1 195 ? 6.869 -4.960 -10.435 1.00 95.94 195 PHE A N 1
ATOM 1507 C CA . PHE A 1 195 ? 7.157 -5.450 -9.097 1.00 95.94 195 PHE A CA 1
ATOM 1508 C C . PHE A 1 195 ? 7.293 -6.966 -9.118 1.00 95.94 195 PHE A C 1
ATOM 1510 O O . PHE A 1 195 ? 6.398 -7.665 -9.586 1.00 95.94 195 PHE A O 1
ATOM 1517 N N . GLU A 1 196 ? 8.390 -7.478 -8.580 1.00 97.75 196 GLU A N 1
ATOM 1518 C CA . GLU A 1 196 ? 8.598 -8.902 -8.343 1.00 97.75 196 GLU A CA 1
ATOM 1519 C C . GLU A 1 196 ? 8.328 -9.223 -6.874 1.00 97.75 196 GLU A C 1
ATOM 1521 O O . GLU A 1 196 ? 8.895 -8.593 -5.979 1.00 97.75 196 GLU A O 1
ATOM 1526 N N . SER A 1 197 ? 7.472 -10.208 -6.606 1.00 96.88 197 SER A N 1
ATOM 1527 C CA . SER A 1 197 ? 7.204 -10.669 -5.244 1.00 96.88 197 SER A CA 1
ATOM 1528 C C . SER A 1 197 ? 6.737 -12.118 -5.211 1.00 96.88 197 SER A C 1
ATOM 1530 O O . SER A 1 197 ? 5.950 -12.562 -6.046 1.00 96.88 197 SER A O 1
ATOM 1532 N N . THR A 1 198 ? 7.167 -12.845 -4.181 1.00 94.88 198 THR A N 1
ATOM 1533 C CA . THR A 1 198 ? 6.653 -14.184 -3.860 1.00 94.88 198 THR A CA 1
ATOM 1534 C C . THR A 1 198 ? 5.223 -14.150 -3.316 1.00 94.88 198 THR A C 1
ATOM 1536 O O . THR A 1 198 ? 4.570 -15.190 -3.244 1.00 94.88 198 THR A O 1
ATOM 1539 N N . TYR A 1 199 ? 4.723 -12.969 -2.944 1.00 93.50 199 TYR A N 1
ATOM 1540 C CA . TYR A 1 199 ? 3.344 -12.752 -2.528 1.00 93.50 199 TYR A CA 1
ATOM 1541 C C . TYR A 1 199 ? 2.485 -12.237 -3.690 1.00 93.50 199 TYR A C 1
ATOM 1543 O O . TYR A 1 199 ? 2.977 -11.615 -4.633 1.00 93.50 199 TYR A O 1
ATOM 1551 N N . ASN A 1 200 ? 1.173 -12.480 -3.621 1.00 93.19 200 ASN A N 1
ATOM 1552 C CA . ASN A 1 200 ? 0.236 -11.970 -4.611 1.00 93.19 200 ASN A CA 1
ATOM 1553 C C . ASN A 1 200 ? -0.012 -10.467 -4.424 1.00 93.19 200 ASN A C 1
ATOM 1555 O O . ASN A 1 200 ? -0.928 -10.058 -3.710 1.00 93.19 200 ASN A O 1
ATOM 1559 N N . LEU A 1 201 ? 0.774 -9.620 -5.095 1.00 93.06 201 LEU A N 1
ATOM 1560 C CA . LEU A 1 201 ? 0.624 -8.171 -4.956 1.00 93.06 201 LEU A CA 1
ATOM 1561 C C . LEU A 1 201 ? -0.705 -7.629 -5.500 1.00 93.06 201 LEU A C 1
ATOM 1563 O O . LEU A 1 201 ? -1.122 -6.575 -5.034 1.00 93.06 201 LEU A O 1
ATOM 1567 N N . SER A 1 202 ? -1.389 -8.360 -6.386 1.00 92.19 202 SER A N 1
ATOM 1568 C CA . SER A 1 202 ? -2.718 -7.984 -6.901 1.00 92.19 202 SER A CA 1
ATOM 1569 C C . SER A 1 202 ? -3.878 -8.309 -5.947 1.00 92.19 202 SER A C 1
ATOM 1571 O O . SER A 1 202 ? -4.982 -7.794 -6.113 1.00 92.19 202 SER A O 1
ATOM 1573 N N . GLU A 1 203 ? -3.663 -9.143 -4.920 1.00 89.12 203 GLU A N 1
ATOM 1574 C CA . GLU A 1 203 ? -4.724 -9.508 -3.971 1.00 89.12 203 GLU A CA 1
ATOM 1575 C C . GLU A 1 203 ? -5.179 -8.282 -3.161 1.00 89.12 203 GLU A C 1
ATOM 1577 O O . GLU A 1 203 ? -4.440 -7.767 -2.317 1.00 89.12 203 GLU A O 1
ATOM 1582 N N . GLY A 1 204 ? -6.404 -7.817 -3.417 1.00 82.00 204 GLY A N 1
ATOM 1583 C CA . GLY A 1 204 ? -6.974 -6.645 -2.752 1.00 82.00 204 GLY A CA 1
ATOM 1584 C C . GLY A 1 204 ? -6.339 -5.312 -3.165 1.00 82.00 204 GLY A C 1
ATOM 1585 O O . GLY A 1 204 ? -6.438 -4.348 -2.409 1.00 82.00 204 GLY A O 1
ATOM 1586 N N . VAL A 1 205 ? -5.676 -5.253 -4.330 1.00 87.38 205 VAL A N 1
ATOM 1587 C CA . VAL A 1 205 ? -5.105 -4.025 -4.910 1.00 87.38 205 VAL A CA 1
ATOM 1588 C C . VAL A 1 205 ? -5.597 -3.873 -6.347 1.00 87.38 205 VAL A C 1
ATOM 1590 O O . VAL A 1 205 ? -5.098 -4.524 -7.260 1.00 87.38 205 VAL A O 1
ATOM 1593 N N . GLN A 1 206 ? -6.590 -3.008 -6.554 1.00 83.75 206 GLN A N 1
ATOM 1594 C CA . GLN A 1 206 ? -7.372 -2.971 -7.799 1.00 83.75 206 GLN A CA 1
ATOM 1595 C C . GLN A 1 206 ? -6.590 -2.512 -9.039 1.00 83.75 206 GLN A C 1
ATOM 1597 O O . GLN A 1 206 ? -7.004 -2.787 -10.161 1.00 83.75 206 GLN A O 1
ATOM 1602 N N . TYR A 1 207 ? -5.477 -1.802 -8.852 1.00 86.12 207 TYR A N 1
ATOM 1603 C CA . TYR A 1 207 ? -4.684 -1.220 -9.937 1.00 86.12 207 TYR A CA 1
ATOM 1604 C C . TYR A 1 207 ? -3.412 -2.017 -10.271 1.00 86.12 207 TYR A C 1
ATOM 1606 O O . TYR A 1 207 ? -2.668 -1.601 -11.159 1.00 86.12 207 TYR A O 1
ATOM 1614 N N . LEU A 1 208 ? -3.152 -3.137 -9.581 1.00 91.06 208 LEU A N 1
ATOM 1615 C CA . LEU A 1 208 ? -2.040 -4.046 -9.870 1.00 91.06 208 LEU A CA 1
ATOM 1616 C C . LEU A 1 208 ? -2.552 -5.330 -10.520 1.00 91.06 208 LEU A C 1
ATOM 1618 O O . LEU A 1 208 ? -3.431 -6.000 -9.985 1.00 91.06 208 LEU A O 1
ATOM 1622 N N . GLU A 1 209 ? -1.941 -5.717 -11.633 1.00 92.50 209 GLU A N 1
ATOM 1623 C CA . GLU A 1 209 ? -2.237 -6.954 -12.349 1.00 92.50 209 GLU A CA 1
ATOM 1624 C C . GLU A 1 209 ? -1.029 -7.885 -12.379 1.00 92.50 209 GLU A C 1
ATOM 1626 O O . GLU A 1 209 ? 0.122 -7.449 -12.416 1.00 92.50 209 GLU A O 1
ATOM 1631 N N . LYS A 1 210 ? -1.288 -9.194 -12.364 1.00 93.94 210 LYS A N 1
ATOM 1632 C CA . LYS A 1 210 ? -0.247 -10.208 -12.521 1.00 93.94 210 LYS A CA 1
ATOM 1633 C C . LYS A 1 210 ? 0.045 -10.399 -14.010 1.00 93.94 210 LYS A C 1
ATOM 1635 O O . LYS A 1 210 ? -0.836 -10.801 -14.759 1.00 93.94 210 LYS A O 1
ATOM 1640 N N . THR A 1 211 ? 1.284 -10.142 -14.414 1.00 90.12 211 THR A N 1
ATOM 1641 C CA . THR A 1 211 ? 1.748 -10.174 -15.820 1.00 90.12 211 THR A CA 1
ATOM 1642 C C . THR A 1 211 ? 2.652 -11.382 -16.112 1.00 90.12 211 THR A C 1
ATOM 1644 O O . THR A 1 211 ? 2.773 -11.835 -17.246 1.00 90.12 211 THR A O 1
ATOM 1647 N N . GLY A 1 212 ? 3.220 -11.998 -15.072 1.00 85.00 212 GLY A N 1
ATOM 1648 C CA . GLY A 1 212 ? 4.049 -13.192 -15.209 1.00 85.00 212 GLY A CA 1
ATOM 1649 C C . GLY A 1 212 ? 4.122 -14.019 -13.931 1.00 85.00 212 GLY A C 1
ATOM 1650 O O . GLY A 1 212 ? 3.358 -13.828 -12.977 1.00 85.00 212 GLY A O 1
ATOM 1651 N N . ASN A 1 213 ? 5.073 -14.950 -13.889 1.00 88.81 213 ASN A N 1
ATOM 1652 C CA . ASN A 1 213 ? 5.369 -15.698 -12.672 1.00 88.81 213 ASN A CA 1
ATOM 1653 C C . ASN A 1 213 ? 6.009 -1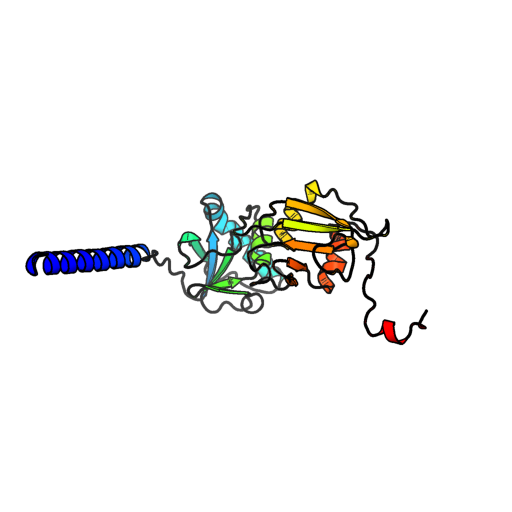4.755 -11.650 1.00 88.81 213 ASN A C 1
ATOM 1655 O O . ASN A 1 213 ? 7.166 -14.398 -11.801 1.00 88.81 213 ASN A O 1
ATOM 1659 N N . ASN A 1 214 ? 5.251 -14.371 -10.620 1.00 95.06 214 ASN A N 1
ATOM 1660 C CA . ASN A 1 214 ? 5.671 -13.469 -9.536 1.00 95.06 214 ASN A CA 1
ATOM 1661 C C . ASN A 1 214 ? 5.922 -12.007 -9.939 1.00 95.06 214 ASN A C 1
ATOM 1663 O O . ASN A 1 214 ? 6.378 -11.233 -9.103 1.00 95.06 214 ASN A O 1
ATOM 1667 N N . TYR A 1 215 ? 5.564 -11.616 -11.165 1.00 96.69 215 TYR A N 1
ATOM 1668 C CA . TYR A 1 215 ? 5.672 -10.239 -11.644 1.00 96.69 215 TYR A CA 1
ATOM 1669 C C . TYR A 1 215 ? 4.303 -9.568 -11.734 1.00 96.69 215 TYR A C 1
ATOM 1671 O O . TYR A 1 215 ? 3.334 -10.155 -12.232 1.00 96.69 215 TYR A O 1
ATOM 1679 N N . TYR A 1 216 ? 4.255 -8.320 -11.280 1.00 95.62 216 TYR A N 1
ATOM 1680 C CA . TYR A 1 216 ? 3.061 -7.493 -11.214 1.00 95.62 216 TYR A CA 1
ATOM 1681 C C . TYR A 1 216 ? 3.330 -6.132 -11.844 1.00 95.62 216 TYR A C 1
ATOM 1683 O O . TYR A 1 216 ? 4.392 -5.548 -11.642 1.00 95.62 216 TYR A O 1
ATOM 1691 N N . MET A 1 217 ? 2.359 -5.621 -12.587 1.00 92.69 217 MET A N 1
ATOM 1692 C CA . MET A 1 217 ? 2.417 -4.310 -13.225 1.00 92.69 217 MET A CA 1
ATOM 1693 C C . MET A 1 217 ? 1.197 -3.493 -12.843 1.00 92.69 217 MET A C 1
ATOM 1695 O O . MET A 1 217 ? 0.165 -4.025 -12.439 1.00 92.69 217 MET A O 1
ATOM 1699 N N . LEU A 1 218 ? 1.322 -2.179 -12.975 1.00 87.38 218 LEU A N 1
ATOM 1700 C CA . LEU A 1 218 ? 0.166 -1.300 -12.942 1.00 87.38 218 LEU A CA 1
ATOM 1701 C C . LEU A 1 218 ? -0.695 -1.574 -14.178 1.00 87.38 218 LEU A C 1
ATOM 1703 O O . LEU A 1 218 ? -0.153 -1.690 -15.280 1.00 87.38 218 LEU A O 1
ATOM 1707 N N . LEU A 1 219 ? -2.018 -1.594 -14.006 1.00 84.06 219 LEU A N 1
ATOM 1708 C CA . LEU A 1 219 ? -2.961 -1.627 -15.125 1.00 84.06 219 LEU A CA 1
ATOM 1709 C C . LEU A 1 219 ? -2.567 -0.574 -16.171 1.00 84.06 219 LEU A C 1
ATOM 1711 O O . LEU A 1 219 ? -2.271 0.572 -15.822 1.00 84.06 219 LEU A O 1
ATOM 1715 N N . LYS A 1 220 ? -2.611 -0.934 -17.457 1.00 77.81 220 LYS A N 1
ATOM 1716 C CA . LYS A 1 220 ? -2.109 -0.104 -18.573 1.00 77.81 220 LYS A CA 1
ATOM 1717 C C . LYS A 1 220 ? -2.509 1.378 -18.507 1.00 77.81 220 LYS A C 1
ATOM 1719 O O . LYS A 1 220 ? -1.665 2.247 -18.710 1.00 77.81 220 LYS A O 1
ATOM 1724 N N . ALA A 1 221 ? -3.772 1.672 -18.185 1.00 73.44 221 ALA A N 1
ATOM 1725 C CA . ALA A 1 221 ? -4.283 3.042 -18.064 1.00 73.44 221 ALA A CA 1
ATOM 1726 C C . ALA A 1 221 ? -3.600 3.855 -16.945 1.00 73.44 221 ALA A C 1
ATOM 1728 O O . ALA A 1 221 ? -3.381 5.055 -17.094 1.00 73.44 221 ALA A O 1
ATOM 1729 N N . TYR A 1 222 ? -3.236 3.199 -15.841 1.00 74.94 222 TYR A N 1
ATOM 1730 C CA . TYR A 1 222 ? -2.513 3.807 -14.727 1.00 74.94 222 TYR A CA 1
ATOM 1731 C C . TYR A 1 222 ? -1.016 3.883 -15.008 1.00 74.94 222 TYR A C 1
ATOM 1733 O O . TYR A 1 222 ? -0.391 4.871 -14.643 1.00 74.94 222 TYR A O 1
ATOM 1741 N N . ASN A 1 223 ? -0.451 2.881 -15.685 1.00 71.19 223 ASN A N 1
ATOM 1742 C CA . ASN A 1 223 ? 0.982 2.814 -15.960 1.00 71.19 223 ASN A CA 1
ATOM 1743 C C . ASN A 1 223 ? 1.456 4.000 -16.818 1.00 71.19 223 ASN A C 1
ATOM 1745 O O . ASN A 1 223 ? 2.430 4.642 -16.455 1.00 71.19 223 ASN A O 1
ATOM 1749 N N . VAL A 1 224 ? 0.719 4.375 -17.875 1.00 69.56 224 VAL A N 1
ATOM 1750 C CA . VAL A 1 224 ? 1.053 5.546 -18.721 1.00 69.56 224 VAL A CA 1
ATOM 1751 C C . VAL A 1 224 ? 1.108 6.834 -17.895 1.00 69.56 224 VAL A C 1
ATOM 1753 O O . VAL A 1 224 ? 2.076 7.587 -17.965 1.00 69.56 224 VAL A O 1
ATOM 1756 N N . ARG A 1 225 ? 0.068 7.075 -17.092 1.00 70.25 225 ARG A N 1
ATOM 1757 C CA . ARG A 1 225 ? -0.067 8.302 -16.303 1.00 70.25 225 ARG A CA 1
ATOM 1758 C C . ARG A 1 225 ? 0.952 8.362 -15.170 1.00 70.25 225 ARG A C 1
ATOM 1760 O O . ARG A 1 225 ? 1.577 9.390 -14.962 1.00 70.25 225 ARG A O 1
ATOM 1767 N N . LEU A 1 226 ? 1.153 7.250 -14.467 1.00 68.31 226 LEU A N 1
ATOM 1768 C CA . LEU A 1 226 ? 2.114 7.162 -13.372 1.00 68.31 226 LEU A CA 1
ATOM 1769 C C . LEU A 1 226 ? 3.556 7.236 -13.884 1.00 68.31 226 LEU A C 1
ATOM 1771 O O . LEU A 1 226 ? 4.379 7.889 -13.259 1.00 68.31 226 LEU A O 1
ATOM 1775 N N . ALA A 1 227 ? 3.863 6.650 -15.038 1.00 64.94 227 ALA A N 1
ATOM 1776 C CA . ALA A 1 227 ? 5.165 6.792 -15.678 1.00 64.94 227 ALA A CA 1
ATOM 1777 C C . ALA A 1 227 ? 5.496 8.264 -15.986 1.00 64.94 227 ALA A C 1
ATOM 1779 O O . ALA A 1 227 ? 6.595 8.726 -15.695 1.00 64.94 227 ALA A O 1
ATOM 1780 N N . GLN A 1 228 ? 4.538 9.030 -16.503 1.00 66.44 228 GLN A N 1
ATOM 1781 C CA . GLN A 1 228 ? 4.738 10.455 -16.780 1.00 66.44 228 GLN A CA 1
ATOM 1782 C C . GLN A 1 228 ? 4.814 11.284 -15.490 1.00 66.44 228 GLN A C 1
ATOM 1784 O O . GLN A 1 228 ? 5.774 12.026 -15.289 1.00 66.44 228 GLN A O 1
ATOM 1789 N N . ASP A 1 229 ? 3.853 11.101 -14.581 1.00 67.62 229 ASP A N 1
ATOM 1790 C CA . ASP A 1 229 ? 3.711 11.928 -13.377 1.00 67.62 229 ASP A CA 1
ATOM 1791 C C . ASP A 1 229 ? 4.772 11.615 -12.300 1.00 67.62 229 ASP A C 1
ATOM 1793 O O . ASP A 1 229 ? 5.160 12.506 -11.546 1.00 67.62 229 ASP A O 1
ATOM 1797 N N . TYR A 1 230 ? 5.254 10.366 -12.212 1.00 70.81 230 TYR A N 1
ATOM 1798 C CA . TYR A 1 230 ? 6.184 9.920 -11.160 1.00 70.81 230 TYR A CA 1
ATOM 1799 C C . TYR A 1 230 ? 7.603 9.658 -11.645 1.00 70.81 230 TYR A C 1
ATOM 1801 O O . TYR A 1 230 ? 8.534 9.843 -10.866 1.00 70.81 230 TYR A O 1
ATOM 1809 N N . LEU A 1 231 ? 7.790 9.211 -12.890 1.00 74.56 231 LEU A N 1
ATOM 1810 C CA . LEU A 1 231 ? 9.134 9.000 -13.440 1.00 74.56 231 LEU A CA 1
ATOM 1811 C C . LEU A 1 231 ? 9.637 10.217 -14.220 1.00 74.56 231 LEU A C 1
ATOM 1813 O O . LEU A 1 231 ? 10.811 10.254 -14.584 1.00 74.56 231 LEU A O 1
ATOM 1817 N N . GLY A 1 232 ? 8.783 11.222 -14.441 1.00 72.19 232 GLY A N 1
ATOM 1818 C CA . GLY A 1 232 ? 9.155 12.476 -15.093 1.00 72.19 232 GLY A CA 1
ATOM 1819 C C . GLY A 1 232 ? 9.581 12.293 -16.549 1.00 72.19 232 GLY A C 1
ATOM 1820 O O . GLY A 1 232 ? 10.373 13.087 -17.055 1.00 72.19 232 GLY A O 1
ATOM 1821 N N . ALA A 1 233 ? 9.118 11.226 -17.202 1.00 76.12 233 ALA A N 1
ATOM 1822 C CA . ALA A 1 233 ? 9.361 11.011 -18.620 1.00 76.12 233 ALA A CA 1
ATOM 1823 C C . ALA A 1 233 ? 8.499 11.970 -19.451 1.00 76.12 233 ALA A C 1
ATOM 1825 O O . ALA A 1 233 ? 7.306 12.134 -19.191 1.00 76.12 233 ALA A O 1
ATOM 1826 N N . GLU A 1 234 ? 9.098 12.580 -20.472 1.00 76.75 234 GLU A N 1
ATOM 1827 C CA . GLU A 1 234 ? 8.419 13.537 -21.351 1.00 76.75 234 GLU A CA 1
ATOM 1828 C C . GLU A 1 234 ? 7.404 12.849 -22.275 1.00 76.75 234 GLU A C 1
ATOM 1830 O O . GLU A 1 234 ? 6.390 13.439 -22.648 1.00 76.75 234 GLU A O 1
ATOM 1835 N N . ALA A 1 235 ? 7.656 11.589 -22.636 1.00 76.38 235 ALA A N 1
ATOM 1836 C CA . ALA A 1 235 ? 6.793 10.809 -23.509 1.00 76.38 235 ALA A CA 1
ATOM 1837 C C . ALA A 1 235 ? 6.751 9.330 -23.108 1.00 76.38 235 ALA A C 1
ATOM 1839 O O . ALA A 1 235 ? 7.702 8.785 -22.553 1.00 76.38 235 ALA A O 1
ATOM 1840 N N . ALA A 1 236 ? 5.644 8.670 -23.449 1.00 80.62 236 ALA A N 1
ATOM 1841 C CA . ALA A 1 236 ? 5.518 7.224 -23.352 1.00 80.62 236 ALA A CA 1
ATOM 1842 C C . ALA A 1 236 ? 5.817 6.578 -24.719 1.00 80.62 236 ALA A C 1
ATOM 1844 O O . ALA A 1 236 ? 5.222 6.952 -25.730 1.00 80.62 236 ALA A O 1
ATOM 1845 N N . GLU A 1 237 ? 6.725 5.604 -24.758 1.00 83.94 237 GLU A N 1
ATOM 1846 C CA . GLU A 1 237 ? 7.048 4.812 -25.948 1.00 83.94 237 GLU A CA 1
ATOM 1847 C C . GLU A 1 237 ? 6.084 3.622 -26.048 1.00 83.94 237 GLU A C 1
ATOM 1849 O O . GLU A 1 237 ? 6.088 2.736 -25.192 1.00 83.94 237 GLU A O 1
ATOM 1854 N N . LEU A 1 238 ? 5.254 3.588 -27.096 1.00 82.69 238 LEU A N 1
ATOM 1855 C CA . LEU A 1 238 ? 4.393 2.442 -27.396 1.00 82.69 238 LEU A CA 1
ATOM 1856 C C . LEU A 1 238 ? 5.223 1.331 -28.047 1.00 82.69 238 LEU A C 1
ATOM 1858 O O . LEU A 1 238 ? 5.753 1.509 -29.140 1.00 82.69 238 LEU A O 1
ATOM 1862 N N . ARG A 1 239 ? 5.293 0.169 -27.397 1.00 77.25 239 ARG A N 1
ATOM 1863 C CA . ARG A 1 239 ? 6.040 -1.001 -27.888 1.00 77.25 239 ARG A CA 1
ATOM 1864 C C . ARG A 1 239 ? 5.152 -1.991 -28.633 1.00 77.25 239 ARG A C 1
ATOM 1866 O O . ARG A 1 239 ? 5.625 -2.716 -29.503 1.00 77.25 239 ARG A O 1
ATOM 1873 N N . LYS A 1 240 ? 3.850 -1.978 -28.335 1.00 71.62 240 LYS A N 1
ATOM 1874 C CA . LYS A 1 240 ? 2.837 -2.789 -29.012 1.00 71.62 240 LYS A CA 1
ATOM 1875 C C . LYS A 1 240 ? 1.747 -1.888 -29.574 1.00 71.62 240 LYS A C 1
ATOM 1877 O O . LYS A 1 240 ? 1.033 -1.215 -28.825 1.00 71.62 240 LYS A O 1
ATOM 1882 N N . LEU A 1 241 ? 1.626 -1.864 -30.901 1.00 58.69 241 LEU A N 1
ATOM 1883 C CA . LEU A 1 241 ? 0.559 -1.132 -31.578 1.00 58.69 241 LEU A CA 1
ATOM 1884 C C . LEU A 1 241 ? -0.803 -1.694 -31.135 1.00 58.69 241 LEU A C 1
ATOM 1886 O O . LEU A 1 241 ? -0.983 -2.915 -31.123 1.00 58.69 241 LEU A O 1
ATOM 1890 N N . PRO A 1 242 ? -1.780 -0.837 -30.786 1.00 58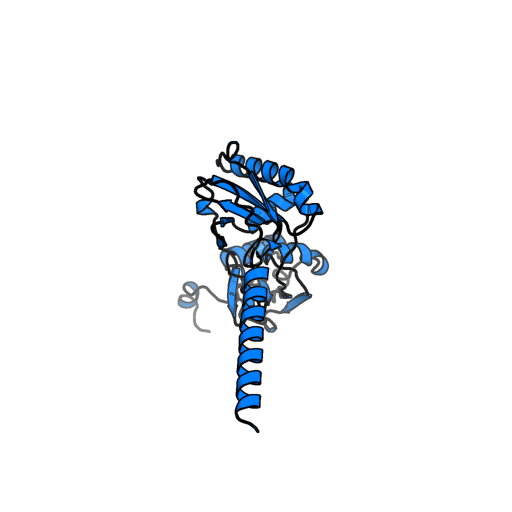.00 242 PRO A N 1
ATOM 1891 C CA . PRO A 1 242 ? -3.161 -1.261 -30.615 1.00 58.00 242 PRO A CA 1
ATOM 1892 C C . PRO A 1 242 ? -3.606 -2.086 -31.827 1.00 58.00 242 PRO A C 1
ATOM 1894 O O . PRO A 1 242 ? -3.356 -1.683 -32.961 1.00 58.00 242 PRO A O 1
ATOM 1897 N N . ALA A 1 243 ? -4.310 -3.200 -31.607 1.00 56.41 243 ALA A N 1
ATOM 1898 C CA . ALA A 1 243 ? -4.767 -4.099 -32.679 1.00 56.41 243 ALA A CA 1
ATOM 1899 C C . ALA A 1 243 ? -5.638 -3.414 -33.758 1.00 56.41 243 ALA A C 1
ATOM 1901 O O . ALA A 1 243 ? -5.872 -3.973 -34.826 1.00 56.41 243 ALA A O 1
ATOM 1902 N N . VAL A 1 244 ? -6.132 -2.207 -33.473 1.00 52.25 244 VAL A N 1
ATOM 1903 C CA . VAL A 1 244 ? -6.854 -1.355 -34.423 1.00 52.25 244 VAL A CA 1
ATOM 1904 C C . VAL A 1 244 ? -5.896 -0.701 -35.428 1.00 52.25 244 VAL A C 1
ATOM 1906 O O . VAL A 1 244 ? -6.207 -0.657 -36.608 1.00 52.25 244 VAL A O 1
ATOM 1909 N N . LEU A 1 245 ? -4.707 -0.266 -34.996 1.00 49.12 245 LEU A N 1
ATOM 1910 C CA . LEU A 1 245 ? -3.711 0.390 -35.854 1.00 49.12 245 LEU A CA 1
ATOM 1911 C C . LEU A 1 245 ? -2.863 -0.602 -36.661 1.00 49.12 245 LEU A C 1
ATOM 1913 O O . LEU A 1 245 ? -2.258 -0.218 -37.656 1.00 49.12 245 LEU A O 1
ATOM 1917 N N . SER A 1 246 ? -2.820 -1.879 -36.269 1.00 52.81 246 SER A N 1
ATOM 1918 C CA . SER A 1 246 ? -2.063 -2.905 -36.999 1.00 52.81 246 SER A CA 1
ATOM 1919 C C . SER A 1 246 ? -2.721 -3.357 -38.307 1.00 52.81 246 SER A C 1
ATOM 1921 O O . SER A 1 246 ? -2.049 -3.976 -39.126 1.00 52.81 246 SER A O 1
ATOM 1923 N N . LYS A 1 247 ? -4.012 -3.060 -38.523 1.00 51.75 247 LYS A N 1
ATOM 1924 C CA . LYS A 1 247 ? -4.727 -3.387 -39.772 1.00 51.75 247 LYS A CA 1
ATOM 1925 C C . LYS A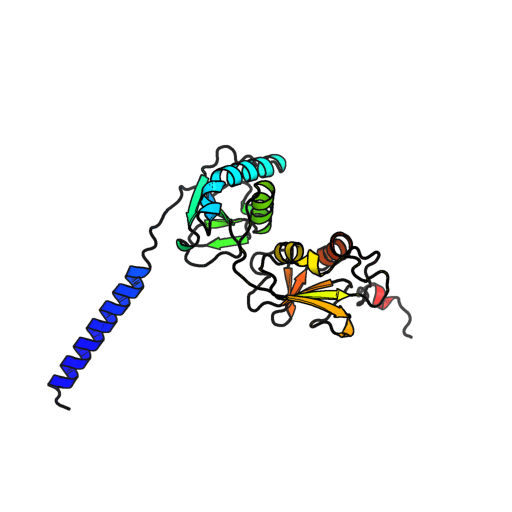 1 247 ? -4.553 -2.347 -40.880 1.00 51.75 247 LYS A C 1
ATOM 1927 O O . LYS A 1 247 ? -4.710 -2.702 -42.043 1.00 51.75 247 LYS A O 1
ATOM 1932 N N . ASP A 1 248 ? -4.208 -1.113 -40.521 1.00 50.94 248 ASP A N 1
ATOM 1933 C CA . ASP A 1 248 ? -4.137 0.021 -41.453 1.00 50.94 248 ASP A CA 1
ATOM 1934 C C . ASP A 1 248 ? -2.695 0.416 -41.818 1.00 50.94 248 ASP A C 1
ATOM 1936 O O . ASP A 1 248 ? -2.476 1.360 -42.578 1.00 50.94 248 ASP A O 1
ATOM 1940 N N . LEU A 1 249 ? -1.695 -0.301 -41.298 1.00 46.59 249 LEU A N 1
ATOM 1941 C CA . LEU A 1 249 ? -0.296 -0.092 -41.659 1.00 46.59 249 LEU A CA 1
ATOM 1942 C C . LEU A 1 249 ? 0.082 -1.003 -42.838 1.00 46.59 249 LEU A C 1
ATOM 1944 O O . LEU A 1 249 ? -0.133 -2.215 -42.752 1.00 46.59 249 LEU A O 1
ATOM 1948 N N . PRO A 1 250 ? 0.657 -0.462 -43.932 1.00 44.56 250 PRO A N 1
ATOM 1949 C CA . PRO A 1 250 ? 1.183 -1.287 -45.011 1.00 44.56 250 PRO A CA 1
ATOM 1950 C C . PRO A 1 250 ? 2.245 -2.238 -44.455 1.00 44.56 250 PRO A C 1
ATOM 1952 O O . PRO A 1 250 ? 3.125 -1.814 -43.704 1.00 44.56 250 PRO A O 1
ATOM 1955 N N . SER A 1 251 ? 2.171 -3.514 -44.828 1.00 50.91 251 SER A N 1
ATOM 1956 C CA . SER A 1 251 ? 3.246 -4.471 -44.572 1.00 50.91 251 SER A CA 1
ATOM 1957 C C . SER A 1 251 ? 4.538 -3.959 -45.215 1.00 50.91 251 SER A C 1
ATOM 1959 O O . SER A 1 251 ? 4.551 -3.733 -46.428 1.00 50.91 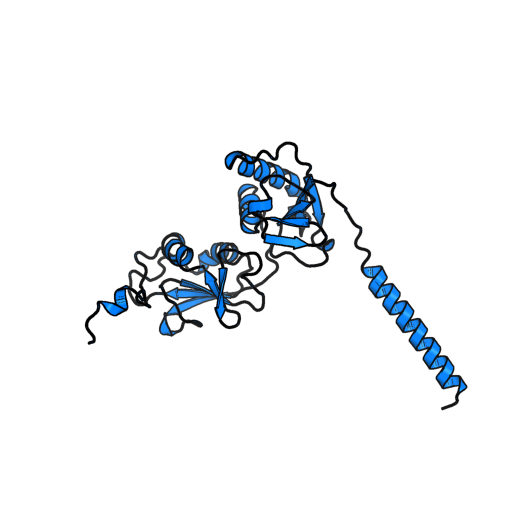251 SER A O 1
ATOM 1961 N N . LEU A 1 252 ? 5.579 -3.758 -44.404 1.00 38.09 252 LEU A N 1
ATOM 1962 C CA . LEU A 1 252 ? 6.946 -3.510 -44.871 1.00 38.09 252 LEU A CA 1
ATOM 1963 C C . LEU A 1 252 ? 7.560 -4.787 -45.451 1.00 38.09 252 LEU A C 1
ATOM 1965 O O . LEU A 1 252 ? 7.339 -5.863 -44.849 1.00 38.09 252 LEU A O 1
#

Solvent-accessible surface area (backbone atoms only — not comparable to full-atom values): 14130 Å² total; per-residue (Å²): 131,58,71,69,59,55,50,52,50,53,51,52,50,50,52,49,51,51,50,50,49,50,50,59,59,57,72,63,65,53,74,79,81,72,65,61,80,38,20,44,31,43,32,21,82,45,71,78,50,54,78,41,46,66,54,34,50,54,42,41,39,55,55,36,43,75,75,71,36,86,47,83,88,52,47,77,38,80,47,56,47,86,62,48,97,60,84,62,55,45,26,54,32,39,31,30,24,74,74,54,90,76,50,71,86,46,49,48,51,74,56,97,78,28,38,30,40,34,58,68,56,23,48,52,30,28,53,78,51,74,44,83,71,45,53,68,44,62,28,35,39,35,42,29,26,28,93,51,84,48,11,26,61,69,53,66,68,87,71,41,52,68,59,50,20,62,74,56,54,20,39,61,78,47,79,44,80,37,46,65,90,69,42,99,57,93,65,56,47,18,29,36,60,38,36,39,24,98,57,72,64,39,70,56,31,96,56,38,39,77,79,54,93,48,29,31,30,49,39,69,82,53,29,60,53,46,26,36,77,70,28,55,19,82,41,75,42,7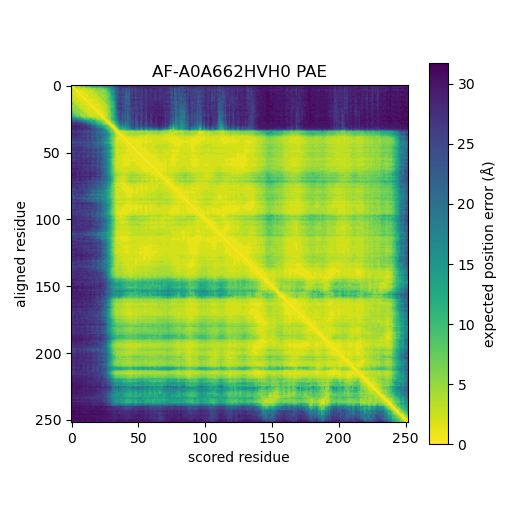5,69,53,76,56,80,75,60,64,74,77,53,80,85,128

Radius of gyration: 24.53 Å; Cα contacts (8 Å, |Δi|>4): 426; chains: 1; bounding box: 40×73×73 Å

Nearest PDB structures (foldseek):
  8i1u-assembly1_Q  TM=4.386E-01  e=5.758E+00  Homo sapiens
  3vyu-assembly1_C  TM=4.141E-01  e=2.882E+00  Thermococcus kodakarensis KOD1
  2i6r-assembly1_B  TM=2.038E-01  e=5.978E-01  Escherichia coli O157:H7
  2i6r-assembly2_C  TM=2.034E-01  e=1.976E+00  Escherichia coli O157:H7

Foldseek 3Di:
DDPVVVVVVVVVVVVVVVVVVCVVVVVLPLPPPDDDAQAKEWEAADPLQVVLQVLLVVLLQVVCVVVVFHCPPGHYYYDYQVSWPDHDQKPRFIWHAHDRPPQVVQFQDDTPRITGGQVLSVVVSCVVSVHDMDGPFEKEKEFEAEPDPLQGQPDDQVVCQVVLCSLLSHHHPYYYYHYCVPDPAHDQKGRFMKIAGPDDSVRSHPQWDDRDDRIIGGDPVVGQVCSCVPRVRNHMDGPDDDPVVVVVDDDD

pLDDT: mean 85.67, std 14.22, range [38.09, 98.44]

Mean predicted aligned error: 10.59 Å